Protein AF-A0A6P6CH25-F1 (afdb_monomer)

Sequence (247 aa):
MVETVNNLLQPQALNAWRDLTTSDQLRAATMLLDTVEESAFVLADNLLKTDIVRENTDNIQLEVARLSTEGNLEDLKFPETMGHGSTIQLSANTLKQNGRNGEIRVAFVLYNNLGPYLSTENASMKLGTEAMSTNHSVIVNSPVITAAINKEFSNKVYLADPVVFTVKHIKQSEENFNPNCSFWSYSKRTMTGYWSTQGCRLLTTNKTHTTCSCNHLTNFAVLMAHVEVKTWYRYPKERPNASPVTP

Structure (mmCIF, N/CA/C/O backbone):
data_AF-A0A6P6CH25-F1
#
_entry.id   AF-A0A6P6CH25-F1
#
loop_
_atom_site.group_PDB
_atom_site.id
_atom_site.type_symbol
_atom_site.label_atom_id
_atom_site.label_alt_id
_atom_site.label_comp_id
_atom_site.label_asym_id
_atom_site.label_entity_id
_atom_site.label_seq_id
_atom_site.pdbx_PDB_ins_code
_atom_site.Cartn_x
_atom_site.Cartn_y
_atom_site.Cartn_z
_atom_site.occupancy
_atom_site.B_iso_or_equiv
_atom_site.auth_seq_id
_atom_site.auth_comp_id
_atom_site.auth_asym_id
_atom_site.auth_atom_id
_atom_site.pdbx_PDB_model_num
ATOM 1 N N . MET A 1 1 ? -3.811 17.502 -0.695 1.00 90.00 1 MET A N 1
ATOM 2 C CA . MET A 1 1 ? -2.830 16.395 -0.705 1.00 90.00 1 MET A CA 1
ATOM 3 C C . MET A 1 1 ? -3.199 15.318 -1.715 1.00 90.00 1 MET A C 1
ATOM 5 O O . MET A 1 1 ? -2.401 15.107 -2.613 1.00 90.00 1 MET A O 1
ATOM 9 N N . VAL A 1 2 ? -4.369 14.670 -1.608 1.00 93.38 2 VAL A N 1
ATOM 10 C CA . VAL A 1 2 ? -4.802 13.617 -2.556 1.00 93.38 2 VAL A CA 1
ATOM 11 C C . VAL A 1 2 ? -4.697 14.091 -4.006 1.00 93.38 2 VAL A C 1
ATOM 13 O O . VAL A 1 2 ? -4.034 13.445 -4.805 1.00 93.38 2 VAL A O 1
ATOM 16 N N . GLU A 1 3 ? -5.212 15.284 -4.308 1.00 95.19 3 GLU A N 1
ATOM 17 C CA . GLU A 1 3 ? -5.118 15.877 -5.649 1.00 95.19 3 GLU A CA 1
ATOM 18 C C . GLU A 1 3 ? -3.670 16.105 -6.120 1.00 95.19 3 GLU A C 1
ATOM 20 O O . GLU A 1 3 ? -3.329 15.885 -7.278 1.00 95.19 3 GLU A O 1
ATOM 25 N N . THR A 1 4 ? -2.767 16.491 -5.218 1.00 94.81 4 THR A N 1
ATOM 26 C CA . THR A 1 4 ? -1.339 16.633 -5.538 1.00 94.81 4 THR A CA 1
ATOM 27 C C . THR A 1 4 ? -0.730 15.287 -5.921 1.00 94.81 4 THR A C 1
ATOM 29 O O . THR A 1 4 ? -0.041 15.194 -6.932 1.00 94.81 4 THR A O 1
ATOM 32 N N . VAL A 1 5 ? -1.011 14.233 -5.148 1.00 96.56 5 VAL A N 1
ATOM 33 C CA . VAL A 1 5 ? -0.517 12.880 -5.437 1.00 96.56 5 VAL A CA 1
ATOM 34 C C . VAL A 1 5 ? -1.130 12.342 -6.728 1.00 96.56 5 VAL A C 1
ATOM 36 O O . VAL A 1 5 ? -0.407 11.781 -7.546 1.00 96.56 5 VAL A O 1
ATOM 39 N N . ASN A 1 6 ? -2.426 12.577 -6.954 1.00 96.81 6 ASN A N 1
ATOM 40 C CA . ASN A 1 6 ? -3.106 12.221 -8.195 1.00 96.81 6 ASN A CA 1
ATOM 41 C C . ASN A 1 6 ? -2.372 12.806 -9.409 1.00 96.81 6 ASN A C 1
ATOM 43 O O . ASN A 1 6 ? -2.006 12.064 -10.315 1.00 96.81 6 ASN A O 1
ATOM 47 N N . ASN A 1 7 ? -2.084 14.110 -9.384 1.00 96.31 7 ASN A N 1
ATOM 48 C CA . ASN A 1 7 ? -1.374 14.798 -10.463 1.00 96.31 7 ASN A CA 1
ATOM 49 C C . ASN A 1 7 ? 0.071 14.303 -10.644 1.00 96.31 7 ASN A C 1
ATOM 51 O O . ASN A 1 7 ? 0.531 14.157 -11.774 1.00 96.31 7 ASN A O 1
ATOM 55 N N . LEU A 1 8 ? 0.783 13.983 -9.558 1.00 96.56 8 LEU A N 1
ATOM 56 C CA . LEU A 1 8 ? 2.143 13.431 -9.635 1.00 96.56 8 LEU A CA 1
ATOM 57 C C . LEU A 1 8 ? 2.190 12.006 -10.205 1.00 96.56 8 LEU A C 1
ATOM 59 O O . LEU A 1 8 ? 3.221 11.607 -10.742 1.00 96.56 8 LEU A O 1
ATOM 63 N N . LEU A 1 9 ? 1.107 11.236 -10.087 1.00 96.12 9 LEU A N 1
ATOM 64 C CA . LEU A 1 9 ? 1.026 9.846 -10.552 1.00 96.12 9 LEU A CA 1
ATOM 65 C C . LEU A 1 9 ? 0.309 9.691 -11.902 1.00 96.12 9 LEU A C 1
ATOM 67 O O . LEU A 1 9 ? 0.117 8.570 -12.383 1.00 96.12 9 LEU A O 1
ATOM 71 N N . GLN A 1 10 ? -0.051 10.806 -12.539 1.00 95.12 10 GLN A N 1
ATOM 72 C CA . GLN A 1 10 ? -0.589 10.823 -13.892 1.00 95.12 10 GLN A CA 1
ATOM 73 C C . GLN A 1 10 ? 0.472 10.424 -14.936 1.00 95.12 10 GLN A C 1
ATOM 75 O O . GLN A 1 10 ? 1.648 10.772 -14.793 1.00 95.12 10 GLN A O 1
ATOM 80 N N . PRO A 1 11 ? 0.076 9.781 -16.052 1.00 91.00 11 PRO A N 1
ATOM 81 C CA . PRO A 1 11 ? 0.986 9.468 -17.158 1.00 91.00 11 PRO A CA 1
ATOM 82 C C . PRO A 1 11 ? 1.756 10.683 -17.701 1.00 91.00 11 PRO A C 1
ATOM 84 O O . PRO A 1 11 ? 2.901 10.553 -18.127 1.00 91.00 11 PRO A O 1
ATOM 87 N N . GLN A 1 12 ? 1.151 11.872 -17.661 1.00 92.25 12 GLN A N 1
ATOM 88 C CA . GLN A 1 12 ? 1.744 13.133 -18.108 1.00 92.25 12 GLN A CA 1
ATOM 89 C C . GLN A 1 12 ? 2.943 13.556 -17.242 1.00 92.25 12 GLN A C 1
ATOM 91 O O . GLN A 1 12 ? 3.872 14.181 -17.751 1.00 92.25 12 GLN A O 1
ATOM 96 N N . ALA A 1 13 ? 2.961 13.177 -15.960 1.00 93.19 13 ALA A N 1
ATOM 97 C CA . ALA A 1 13 ? 4.061 13.469 -15.042 1.00 93.19 13 ALA A CA 1
ATOM 98 C C . ALA A 1 13 ? 5.272 12.533 -15.236 1.00 93.19 13 ALA A C 1
ATOM 100 O O . ALA A 1 13 ? 6.337 12.786 -14.675 1.00 93.19 13 ALA A O 1
ATOM 101 N N . LEU A 1 14 ? 5.152 11.474 -16.051 1.00 91.12 14 LEU A N 1
ATOM 102 C CA . LEU A 1 14 ? 6.194 10.456 -16.240 1.00 91.12 14 LEU A CA 1
ATOM 103 C C . LEU A 1 14 ? 7.542 11.040 -16.682 1.00 91.12 14 LEU A C 1
ATOM 105 O O . LEU A 1 14 ? 8.587 10.552 -16.257 1.00 91.12 14 LEU A O 1
ATOM 109 N N . ASN A 1 15 ? 7.537 12.074 -17.525 1.00 93.25 15 ASN A N 1
ATOM 110 C CA . ASN A 1 15 ? 8.779 12.706 -17.975 1.00 93.25 15 ASN A CA 1
ATOM 111 C C . ASN A 1 15 ? 9.496 13.416 -16.820 1.00 93.25 15 ASN A C 1
ATOM 113 O O . ASN A 1 15 ? 10.694 13.224 -16.658 1.00 93.25 15 ASN A O 1
ATOM 117 N N . ALA A 1 16 ? 8.757 14.115 -15.954 1.00 95.00 16 ALA A N 1
ATOM 118 C CA . ALA A 1 16 ? 9.335 14.759 -14.775 1.00 95.00 16 ALA A CA 1
ATOM 119 C C . ALA A 1 16 ? 9.949 13.735 -13.805 1.00 95.00 16 ALA A C 1
ATOM 121 O O . ALA A 1 16 ? 11.006 13.977 -13.232 1.00 95.00 16 ALA A O 1
ATOM 122 N N . TRP A 1 17 ? 9.330 12.559 -13.657 1.00 96.50 17 TRP A N 1
ATOM 123 C CA . TRP A 1 17 ? 9.935 11.462 -12.899 1.00 96.50 17 TRP A CA 1
ATOM 124 C C . TRP A 1 17 ? 11.205 10.924 -13.561 1.00 96.50 17 TRP A C 1
ATOM 126 O O . TRP A 1 17 ? 12.170 10.621 -12.866 1.00 96.50 17 TRP A O 1
ATOM 136 N N . ARG A 1 18 ? 11.231 10.809 -14.893 1.00 94.31 18 ARG A N 1
ATOM 137 C CA . ARG A 1 18 ? 12.397 10.321 -15.651 1.00 94.31 18 ARG A CA 1
ATOM 138 C C . ARG A 1 18 ? 13.595 11.266 -15.616 1.00 94.31 18 ARG A C 1
ATOM 140 O O . ARG A 1 18 ? 14.712 10.784 -15.775 1.00 94.31 18 ARG A O 1
ATOM 147 N N . ASP A 1 19 ? 13.373 12.553 -15.372 1.00 96.56 19 ASP A N 1
ATOM 148 C CA . ASP A 1 19 ? 14.449 13.530 -15.177 1.00 96.56 19 ASP A CA 1
ATOM 149 C C . ASP A 1 19 ? 15.196 13.321 -13.842 1.00 96.56 19 ASP A C 1
ATOM 151 O O . ASP A 1 19 ? 16.329 13.774 -13.680 1.00 96.56 19 ASP A O 1
ATOM 155 N N . LEU A 1 20 ? 14.587 12.609 -12.885 1.00 96.56 20 LEU A N 1
ATOM 156 C CA . LEU A 1 20 ? 15.216 12.230 -11.621 1.00 96.56 20 LEU A CA 1
ATO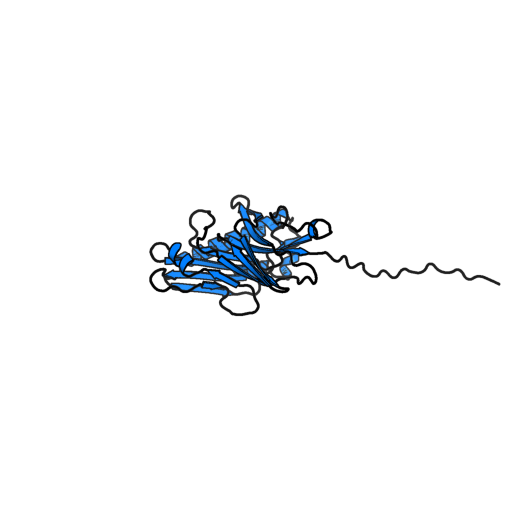M 157 C C . LEU A 1 20 ? 16.091 10.980 -11.778 1.00 96.56 20 LEU A C 1
ATOM 159 O O . LEU A 1 20 ? 15.749 10.041 -12.501 1.00 96.56 20 LEU A O 1
ATOM 163 N N . THR A 1 21 ? 17.182 10.912 -11.009 1.00 97.00 21 THR A N 1
ATOM 164 C CA . THR A 1 21 ? 17.960 9.670 -10.876 1.00 97.00 21 THR A CA 1
ATOM 165 C C . THR A 1 21 ? 17.113 8.570 -10.227 1.00 97.00 21 THR A C 1
ATOM 167 O O . THR A 1 21 ? 16.191 8.857 -9.465 1.00 97.00 21 THR A O 1
ATOM 170 N N . THR A 1 22 ? 17.444 7.294 -10.441 1.00 93.75 22 THR A N 1
ATOM 171 C CA . THR A 1 22 ? 16.718 6.168 -9.816 1.00 93.75 22 THR A CA 1
ATOM 172 C C . THR A 1 22 ? 16.667 6.271 -8.285 1.00 93.75 22 THR A C 1
ATOM 174 O O . THR A 1 22 ? 15.651 5.945 -7.674 1.00 93.75 22 THR A O 1
ATOM 177 N N . SER A 1 23 ? 17.734 6.779 -7.658 1.00 95.56 23 SER A N 1
ATOM 178 C CA . SER A 1 23 ? 17.781 7.029 -6.209 1.00 95.56 23 SER A CA 1
ATOM 179 C C . SER A 1 23 ? 16.812 8.138 -5.784 1.00 95.56 23 SER A C 1
ATOM 181 O O . SER A 1 23 ? 16.121 8.014 -4.772 1.00 95.56 23 SER A O 1
ATOM 183 N N . ASP A 1 24 ? 16.715 9.210 -6.574 1.00 97.38 24 ASP A N 1
ATOM 184 C CA . ASP A 1 24 ? 15.801 10.321 -6.303 1.00 97.38 24 ASP A CA 1
ATOM 185 C C . ASP A 1 24 ? 14.338 9.939 -6.548 1.00 97.38 24 ASP A C 1
ATOM 187 O O . ASP A 1 24 ? 13.485 10.318 -5.748 1.00 97.38 24 ASP A O 1
ATOM 191 N N . GLN A 1 25 ? 14.049 9.135 -7.579 1.00 97.38 25 GLN A N 1
ATOM 192 C CA . GLN A 1 25 ? 12.717 8.556 -7.804 1.00 97.38 25 GLN A CA 1
ATOM 193 C C . GLN A 1 25 ? 12.282 7.715 -6.599 1.00 97.38 25 GLN A C 1
ATOM 195 O O . GLN A 1 25 ? 11.209 7.939 -6.042 1.00 97.38 25 GLN A O 1
ATOM 200 N N . LEU A 1 26 ? 13.147 6.801 -6.149 1.00 97.12 26 LEU A N 1
ATOM 201 C CA . LEU A 1 26 ? 12.890 5.942 -4.993 1.00 97.12 26 LEU A CA 1
ATOM 202 C C . LEU A 1 26 ? 12.663 6.748 -3.714 1.00 97.12 26 LEU A C 1
ATOM 204 O O . LEU A 1 26 ? 11.739 6.451 -2.949 1.00 97.12 26 LEU A O 1
ATOM 208 N N . ARG A 1 27 ? 13.473 7.790 -3.498 1.00 97.88 27 ARG A N 1
ATOM 209 C CA . ARG A 1 27 ? 13.329 8.675 -2.342 1.00 97.88 27 ARG A CA 1
ATOM 210 C C . ARG A 1 27 ? 12.021 9.459 -2.389 1.00 97.88 27 ARG A C 1
ATOM 212 O O . ARG A 1 27 ? 11.287 9.462 -1.405 1.00 97.88 27 ARG A O 1
ATOM 219 N N . ALA A 1 28 ? 11.696 10.068 -3.528 1.00 97.88 28 ALA A N 1
ATOM 220 C CA . ALA A 1 28 ? 10.465 10.834 -3.708 1.00 97.88 28 ALA A CA 1
ATOM 221 C C . ALA A 1 28 ? 9.210 9.953 -3.576 1.00 97.88 28 ALA A C 1
ATOM 223 O O . ALA A 1 28 ? 8.267 10.328 -2.882 1.00 97.88 28 ALA A O 1
ATOM 224 N N . ALA A 1 29 ? 9.214 8.752 -4.160 1.00 98.00 29 ALA A N 1
ATOM 225 C CA . ALA A 1 29 ? 8.117 7.794 -4.031 1.00 98.00 29 ALA A CA 1
ATOM 226 C C . ALA A 1 29 ? 7.923 7.323 -2.580 1.00 98.00 29 ALA A C 1
ATOM 228 O O . ALA A 1 29 ? 6.795 7.256 -2.094 1.00 98.00 29 ALA A O 1
ATOM 229 N N . THR A 1 30 ? 9.016 7.058 -1.858 1.00 97.81 30 THR A N 1
ATOM 230 C CA . THR A 1 30 ? 8.957 6.693 -0.433 1.00 97.81 30 THR A CA 1
ATOM 231 C C . THR A 1 30 ? 8.449 7.853 0.427 1.00 97.81 30 THR A C 1
ATOM 233 O O . THR A 1 30 ? 7.629 7.641 1.316 1.00 97.81 30 THR A O 1
ATOM 236 N N . MET A 1 31 ? 8.878 9.086 0.136 1.00 97.19 31 MET A N 1
ATOM 237 C CA . MET A 1 31 ? 8.367 10.287 0.806 1.00 97.19 31 MET A CA 1
ATOM 238 C C . MET A 1 31 ? 6.871 10.491 0.565 1.00 97.19 31 MET A C 1
ATOM 240 O O . MET A 1 31 ? 6.164 10.875 1.494 1.00 97.19 31 MET A O 1
ATOM 244 N N . LEU A 1 32 ? 6.375 10.219 -0.648 1.00 97.56 32 LEU A N 1
ATOM 245 C CA . LEU A 1 32 ? 4.942 10.282 -0.947 1.00 97.56 32 LEU A CA 1
ATOM 246 C C . LEU A 1 32 ? 4.146 9.302 -0.078 1.00 97.56 32 LEU A C 1
ATOM 248 O O . LEU A 1 32 ? 3.164 9.718 0.532 1.00 97.56 32 LEU A O 1
ATOM 252 N N . LEU A 1 33 ? 4.592 8.042 0.031 1.00 97.25 33 LEU A N 1
ATOM 253 C CA . LEU A 1 33 ? 3.951 7.041 0.898 1.00 97.25 33 LEU A CA 1
ATOM 254 C C . LEU A 1 33 ? 3.871 7.522 2.353 1.00 97.25 33 LEU A C 1
ATOM 256 O O . LEU A 1 33 ? 2.801 7.495 2.961 1.00 97.25 33 LEU A O 1
ATOM 260 N N . ASP A 1 34 ? 4.999 7.984 2.896 1.00 95.31 34 ASP A N 1
ATOM 261 C CA . ASP A 1 34 ? 5.105 8.402 4.295 1.00 95.31 34 ASP A CA 1
ATOM 262 C C . ASP A 1 34 ? 4.262 9.655 4.588 1.00 95.31 34 ASP A C 1
ATOM 264 O O . ASP A 1 34 ? 3.497 9.671 5.553 1.00 95.31 34 ASP A O 1
ATOM 268 N N . THR A 1 35 ? 4.321 10.662 3.709 1.00 95.88 35 THR A N 1
ATOM 269 C CA . THR A 1 35 ? 3.588 11.934 3.860 1.00 95.88 35 THR A CA 1
ATOM 270 C C . THR A 1 35 ? 2.076 11.729 3.801 1.00 95.88 35 THR A C 1
ATOM 272 O O . THR A 1 35 ? 1.334 12.343 4.575 1.00 95.88 35 THR A O 1
ATOM 275 N N . VAL A 1 36 ? 1.601 10.871 2.890 1.00 97.00 36 VAL A N 1
ATOM 276 C CA . VAL A 1 36 ? 0.170 10.559 2.782 1.00 97.00 36 VAL A CA 1
ATOM 277 C C . VAL A 1 36 ? -0.313 9.826 4.023 1.00 97.00 36 VAL A C 1
ATOM 279 O O . VAL A 1 36 ? -1.357 10.187 4.561 1.00 97.00 36 VAL A O 1
ATOM 282 N N . GLU A 1 37 ? 0.458 8.857 4.520 1.00 94.25 37 GLU A N 1
ATOM 283 C CA . GLU A 1 37 ? 0.129 8.161 5.763 1.00 94.25 37 GLU A CA 1
ATOM 284 C C . GLU A 1 37 ? 0.098 9.126 6.963 1.00 94.25 37 GLU A C 1
ATOM 286 O O . GLU A 1 37 ? -0.850 9.104 7.741 1.00 94.25 37 GLU A O 1
ATOM 291 N N . GLU A 1 38 ? 1.103 9.997 7.130 1.00 93.94 38 GLU A N 1
ATOM 292 C CA . GLU A 1 38 ? 1.120 11.008 8.204 1.00 93.94 38 GLU A CA 1
ATOM 293 C C . GLU A 1 38 ? -0.092 11.932 8.151 1.00 93.94 38 GLU A C 1
ATOM 295 O O . GLU A 1 38 ? -0.790 12.104 9.149 1.00 93.94 38 GLU A O 1
ATOM 300 N N . SER A 1 39 ? -0.391 12.465 6.973 1.00 94.94 39 SER A N 1
ATOM 301 C CA . SER A 1 39 ? -1.515 13.380 6.794 1.00 94.94 39 SER A CA 1
ATOM 302 C C . SER A 1 39 ? -2.867 12.689 6.990 1.00 94.94 39 SER A C 1
ATOM 304 O O . SER A 1 39 ? -3.794 13.305 7.512 1.00 94.94 39 SER A O 1
ATOM 306 N N . ALA A 1 40 ? -2.985 11.411 6.614 1.00 95.94 40 ALA A N 1
ATOM 307 C CA . ALA A 1 40 ? -4.182 10.613 6.863 1.00 95.94 40 ALA A CA 1
ATOM 308 C C . ALA A 1 40 ? -4.453 10.450 8.366 1.00 95.94 40 ALA A C 1
ATOM 310 O O . ALA A 1 40 ? -5.596 10.576 8.793 1.00 95.94 40 ALA A O 1
ATOM 311 N N . PHE A 1 41 ? -3.418 10.242 9.186 1.00 94.81 41 PHE A N 1
ATOM 312 C CA . PHE A 1 41 ? -3.601 10.162 10.639 1.00 94.81 41 PHE A CA 1
ATOM 313 C C . PHE A 1 41 ? -3.863 11.522 11.289 1.00 94.81 41 PHE A C 1
ATOM 315 O O . PHE A 1 41 ? -4.704 11.596 12.180 1.00 94.81 41 PHE A O 1
ATOM 322 N N . VAL A 1 42 ? -3.258 12.607 10.792 1.00 94.88 42 VAL A N 1
ATOM 323 C CA . VAL A 1 42 ? -3.639 13.969 11.214 1.00 94.88 42 VAL A CA 1
ATOM 324 C C . VAL A 1 42 ? -5.120 14.237 10.918 1.00 94.88 42 VAL A C 1
ATOM 326 O O . VAL A 1 42 ? -5.817 14.818 11.748 1.00 94.88 42 VAL A O 1
ATOM 329 N N . LEU A 1 43 ? -5.631 13.783 9.768 1.00 95.44 43 LEU A N 1
ATOM 330 C CA . LEU A 1 43 ? -7.061 13.848 9.462 1.00 95.44 43 LEU A CA 1
ATOM 331 C C . LEU A 1 43 ? -7.877 12.985 10.436 1.00 95.44 43 LEU A C 1
ATOM 333 O O . LEU A 1 43 ? -8.829 13.492 11.021 1.00 95.44 43 LEU A O 1
ATOM 337 N N . ALA A 1 44 ? -7.483 11.725 10.657 1.00 95.25 44 ALA A N 1
ATOM 338 C CA . ALA A 1 44 ? -8.180 10.792 11.548 1.00 95.25 44 ALA A CA 1
ATOM 339 C C . ALA A 1 44 ? -8.340 11.326 12.982 1.00 95.25 44 ALA A C 1
ATOM 341 O O . ALA A 1 44 ? -9.361 11.078 13.626 1.00 95.25 44 ALA A O 1
ATOM 342 N N . ASP A 1 45 ? -7.353 12.078 13.475 1.00 93.00 45 ASP A N 1
ATOM 343 C CA . ASP A 1 45 ? -7.371 12.693 14.806 1.00 93.00 45 ASP A CA 1
ATOM 344 C C . ASP A 1 45 ? -8.443 13.786 14.949 1.00 93.00 45 ASP A C 1
ATOM 346 O O . ASP A 1 45 ? -8.911 14.051 16.058 1.00 93.00 45 ASP A O 1
ATOM 350 N N . ASN A 1 46 ? -8.859 14.388 13.831 1.00 94.00 46 ASN A N 1
ATOM 351 C CA . ASN A 1 46 ? -9.860 15.453 13.774 1.00 94.00 46 ASN A CA 1
ATOM 352 C C . ASN A 1 46 ? -11.264 14.954 13.387 1.00 94.00 46 ASN A C 1
ATOM 354 O O . ASN A 1 46 ? -12.201 15.749 13.350 1.00 94.00 46 ASN A O 1
ATOM 358 N N . LEU A 1 47 ? -11.427 13.657 13.109 1.00 95.19 47 LEU A N 1
ATOM 359 C CA . LEU A 1 47 ? -12.726 13.053 12.810 1.00 95.19 47 LEU A CA 1
ATOM 360 C C . LEU A 1 47 ? -13.547 12.823 14.084 1.00 95.19 47 LEU A C 1
ATOM 362 O O . LEU A 1 47 ? -12.983 12.557 15.154 1.00 95.19 47 LEU A O 1
ATOM 366 N N . LEU A 1 48 ? -14.880 12.860 13.974 1.00 93.06 48 LEU A N 1
ATOM 367 C CA . LEU A 1 48 ? -15.752 12.426 15.067 1.00 93.06 48 LEU A CA 1
ATOM 368 C C . LEU A 1 48 ? -15.684 10.897 15.221 1.00 93.06 48 LEU A C 1
ATOM 370 O O . LEU A 1 48 ? -15.277 10.167 14.313 1.00 93.06 48 LEU A O 1
ATOM 374 N N . LYS A 1 49 ? -16.064 10.388 16.400 1.00 86.44 49 LYS A N 1
ATOM 375 C CA . LYS A 1 49 ? -16.174 8.937 16.622 1.00 86.44 49 LYS A CA 1
ATOM 376 C C . LYS A 1 49 ? -17.193 8.389 15.617 1.00 86.44 49 LYS A C 1
ATOM 378 O O . LYS A 1 49 ? -18.316 8.876 15.582 1.00 86.44 49 LYS A O 1
ATOM 383 N N . THR A 1 50 ? -16.812 7.354 14.870 1.00 87.44 50 THR A N 1
ATOM 384 C CA . THR A 1 50 ? -17.566 6.678 13.788 1.00 87.44 50 THR A CA 1
ATOM 385 C C . THR A 1 50 ? -17.585 7.348 12.408 1.00 87.44 50 THR A C 1
ATOM 387 O O . THR A 1 50 ? -18.229 6.819 11.506 1.00 87.44 50 THR A O 1
ATOM 390 N N . ASP A 1 51 ? -16.829 8.427 12.194 1.00 94.44 51 ASP A N 1
ATOM 391 C CA . ASP A 1 51 ? -16.719 9.057 10.872 1.00 94.44 51 ASP A CA 1
ATOM 392 C C . ASP A 1 51 ? -15.766 8.307 9.929 1.00 94.44 51 ASP A C 1
ATOM 394 O O . ASP A 1 51 ? -14.727 7.770 10.334 1.00 94.44 51 ASP A O 1
ATOM 398 N N . ILE A 1 52 ? -16.097 8.349 8.635 1.00 95.38 52 ILE A N 1
ATOM 399 C CA . ILE A 1 52 ? -15.271 7.845 7.534 1.00 95.38 52 ILE A CA 1
ATOM 400 C C . ILE A 1 52 ? -15.195 8.917 6.445 1.00 95.38 52 ILE A C 1
ATOM 402 O O . ILE A 1 52 ? -16.219 9.388 5.952 1.00 95.38 52 ILE A O 1
ATOM 406 N N . VAL A 1 53 ? -13.979 9.270 6.038 1.00 96.44 53 VAL A N 1
ATOM 407 C CA . VAL A 1 53 ? -13.693 10.170 4.917 1.00 96.44 53 VAL A CA 1
ATOM 408 C C . VAL A 1 53 ? -13.106 9.365 3.769 1.00 96.44 53 VAL A C 1
ATOM 410 O O . VAL A 1 53 ? -12.200 8.555 3.968 1.00 96.44 53 VAL A O 1
ATOM 413 N N . ARG A 1 54 ? -13.612 9.604 2.558 1.00 95.62 54 ARG A N 1
ATOM 414 C CA . ARG A 1 54 ? -13.173 8.936 1.330 1.00 95.62 54 ARG A CA 1
ATOM 415 C C . ARG A 1 54 ? -12.851 9.962 0.263 1.00 95.62 54 ARG A C 1
ATOM 417 O O . ARG A 1 54 ? -13.683 10.804 -0.051 1.00 95.62 54 ARG A O 1
ATOM 424 N N . GLU A 1 55 ? -11.670 9.834 -0.319 1.00 94.06 55 GLU A N 1
ATOM 425 C CA . GLU A 1 55 ? -11.173 10.685 -1.394 1.00 94.06 55 GLU A CA 1
ATOM 426 C C . GLU A 1 55 ? -10.686 9.784 -2.528 1.00 94.06 55 GLU A C 1
ATOM 428 O O . GLU A 1 55 ? -9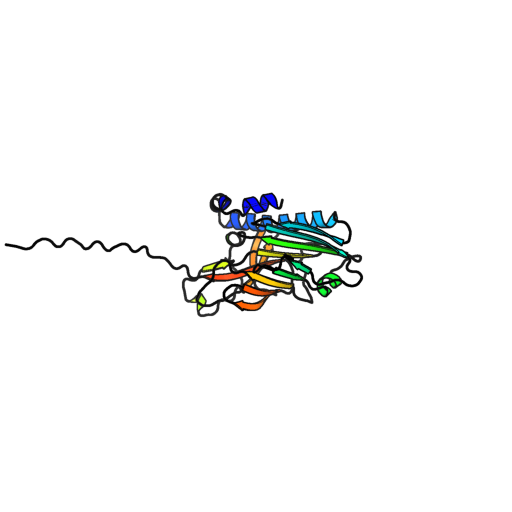.661 9.109 -2.411 1.00 94.06 55 GLU A O 1
ATOM 433 N N . ASN A 1 56 ? -11.439 9.746 -3.626 1.00 91.81 56 ASN A N 1
ATOM 434 C CA . ASN A 1 56 ? -11.192 8.836 -4.738 1.00 91.81 56 ASN A CA 1
ATOM 435 C C . ASN A 1 56 ? -10.862 9.621 -6.005 1.00 91.81 56 ASN A C 1
ATOM 437 O O . ASN A 1 56 ? -11.671 10.410 -6.487 1.00 91.81 56 ASN A O 1
ATOM 441 N N . THR A 1 57 ? -9.684 9.357 -6.561 1.00 93.75 57 THR A N 1
ATOM 442 C CA . THR A 1 57 ? -9.222 9.884 -7.851 1.00 93.75 57 THR A CA 1
ATOM 443 C C . THR A 1 57 ? -8.719 8.736 -8.726 1.00 93.75 57 THR A C 1
ATOM 445 O O . THR A 1 57 ? -8.626 7.590 -8.276 1.00 93.75 57 THR A O 1
ATOM 448 N N . ASP A 1 58 ? -8.344 9.034 -9.969 1.00 91.62 58 ASP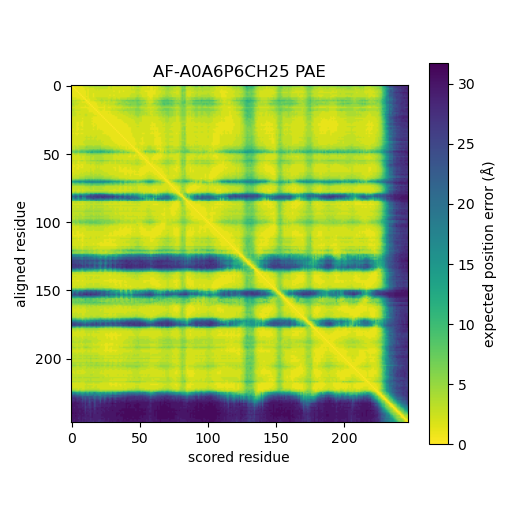 A N 1
ATOM 449 C CA . ASP A 1 58 ? -7.866 8.020 -10.912 1.00 91.62 58 ASP A CA 1
ATOM 450 C C . ASP A 1 58 ? -6.558 7.355 -10.467 1.00 91.62 58 ASP A C 1
ATOM 452 O O . ASP A 1 58 ? -6.372 6.154 -10.683 1.00 91.62 58 ASP A O 1
ATOM 456 N N . ASN A 1 59 ? -5.641 8.106 -9.840 1.00 94.62 59 ASN A N 1
ATOM 457 C CA . ASN A 1 59 ? -4.310 7.594 -9.497 1.00 94.62 59 ASN A CA 1
ATOM 458 C C . ASN A 1 59 ? -4.089 7.344 -8.000 1.00 94.62 59 ASN A C 1
ATOM 460 O O . ASN A 1 59 ? -3.115 6.687 -7.628 1.00 94.62 59 ASN A O 1
ATOM 464 N N . ILE A 1 60 ? -4.992 7.827 -7.148 1.00 96.06 60 ILE A N 1
ATOM 465 C CA . ILE A 1 60 ? -4.976 7.573 -5.708 1.00 96.06 60 ILE A CA 1
ATOM 466 C C . ILE A 1 60 ? -6.402 7.467 -5.157 1.00 96.06 60 ILE A C 1
ATOM 468 O O . ILE A 1 60 ? -7.247 8.319 -5.426 1.00 96.06 60 ILE A O 1
ATOM 472 N N . GLN A 1 61 ? -6.653 6.437 -4.353 1.00 96.25 61 GLN A N 1
ATOM 473 C CA . GLN A 1 61 ? -7.846 6.327 -3.510 1.00 96.25 61 GLN A CA 1
ATOM 474 C C . GLN A 1 61 ? -7.401 6.318 -2.052 1.00 96.25 61 GLN A C 1
ATOM 476 O O . GLN A 1 61 ? -6.444 5.621 -1.716 1.00 96.25 61 GLN A O 1
ATOM 481 N N . LEU A 1 62 ? -8.070 7.092 -1.206 1.00 97.00 62 LEU A N 1
ATOM 482 C CA . LEU A 1 62 ? -7.777 7.244 0.215 1.00 97.00 62 LEU A CA 1
ATOM 483 C C . LEU A 1 62 ? -9.070 7.059 1.008 1.00 97.00 62 LEU A C 1
ATOM 485 O O . LEU A 1 62 ? -10.073 7.711 0.727 1.00 97.00 62 LEU A O 1
ATOM 489 N N . GLU A 1 63 ? -9.020 6.219 2.035 1.00 97.25 63 GLU A N 1
ATOM 490 C CA . GLU A 1 63 ? -10.071 6.106 3.042 1.00 97.25 63 GLU A CA 1
ATOM 491 C C . GLU A 1 63 ? -9.457 6.268 4.430 1.00 97.25 63 GLU A C 1
ATOM 493 O O . GLU A 1 63 ? -8.491 5.588 4.778 1.00 97.25 63 GLU A O 1
ATOM 498 N N . VAL A 1 64 ? -10.012 7.185 5.217 1.00 97.50 64 VAL A N 1
ATOM 499 C CA . VAL A 1 64 ? -9.602 7.449 6.596 1.00 97.50 64 VAL A CA 1
ATOM 500 C C . VAL A 1 64 ? -10.820 7.304 7.485 1.00 97.50 64 VAL A C 1
ATOM 502 O O . VAL A 1 64 ? -11.833 7.959 7.259 1.00 97.50 64 VAL A O 1
ATOM 505 N N . ALA A 1 65 ? -10.721 6.464 8.505 1.00 96.19 65 ALA A N 1
ATOM 506 C CA . ALA A 1 65 ? -11.828 6.165 9.398 1.00 96.19 65 ALA A CA 1
ATOM 507 C C . ALA A 1 65 ? -11.408 6.312 10.859 1.00 96.19 65 ALA A C 1
ATOM 509 O O . ALA A 1 65 ? -10.320 5.880 11.251 1.00 96.19 65 ALA A O 1
ATOM 510 N N . ARG A 1 66 ? -12.304 6.860 11.681 1.00 95.94 66 ARG A N 1
ATOM 511 C CA . ARG A 1 66 ? -12.237 6.776 13.141 1.00 95.94 66 ARG A CA 1
ATOM 512 C C . ARG A 1 66 ? -13.460 6.011 13.613 1.00 95.94 66 ARG A C 1
ATOM 514 O O . ARG A 1 66 ? -14.570 6.509 13.525 1.00 95.94 66 ARG A O 1
ATOM 521 N N . LEU A 1 67 ? -13.274 4.805 14.130 1.00 95.44 67 LEU A N 1
ATOM 522 C CA . LEU A 1 67 ? -14.369 3.884 14.436 1.00 95.44 67 LEU A CA 1
ATOM 523 C C . LEU A 1 67 ? -14.446 3.580 15.927 1.00 95.44 67 LEU A C 1
ATOM 525 O O . LEU A 1 67 ? -13.436 3.602 16.626 1.00 95.44 67 LEU A O 1
ATOM 529 N N . SER A 1 68 ? -15.646 3.247 16.399 1.00 94.81 68 SER A N 1
ATOM 530 C CA . SER A 1 68 ? -15.833 2.638 17.717 1.00 94.81 68 SER A CA 1
ATOM 531 C C . SER A 1 68 ? -15.364 1.185 17.682 1.00 94.81 68 SER A C 1
ATOM 533 O O . SER A 1 68 ? -15.728 0.448 16.769 1.00 94.81 68 SER A O 1
ATOM 535 N N . THR A 1 69 ? -14.603 0.748 18.683 1.00 94.06 69 THR A N 1
ATOM 536 C CA . THR A 1 69 ? -14.258 -0.676 18.861 1.00 94.06 69 THR A CA 1
ATOM 537 C C . THR A 1 69 ? -15.167 -1.380 19.866 1.00 94.06 69 THR A C 1
ATOM 539 O O . THR A 1 69 ? -15.002 -2.570 20.131 1.00 94.06 69 THR A O 1
ATOM 542 N N . GLU A 1 70 ? -16.127 -0.654 20.437 1.00 90.69 70 GLU A N 1
ATOM 543 C CA . GLU A 1 70 ? -17.136 -1.180 21.354 1.00 90.69 70 GLU A CA 1
ATOM 544 C C . GLU A 1 70 ? -18.311 -1.783 20.572 1.00 90.69 70 GLU A C 1
ATOM 546 O O . GLU A 1 70 ? -18.795 -1.195 19.606 1.00 90.69 70 GLU A O 1
ATOM 551 N N . GLY A 1 71 ? -18.799 -2.944 21.015 1.00 86.69 71 GLY A N 1
ATOM 552 C CA . GLY A 1 71 ? -19.959 -3.613 20.421 1.00 86.69 71 GLY A CA 1
ATOM 553 C C . GLY A 1 71 ? -19.634 -4.505 19.217 1.00 86.69 71 GLY A C 1
ATOM 554 O O . GLY A 1 71 ? -18.592 -5.172 19.159 1.00 86.69 71 GLY A O 1
ATOM 555 N N . ASN A 1 72 ? -20.574 -4.577 18.273 1.00 86.38 72 ASN A N 1
ATOM 556 C CA . ASN A 1 72 ? -20.423 -5.355 17.046 1.00 86.38 72 ASN A CA 1
ATOM 557 C C . ASN A 1 72 ? -19.743 -4.494 15.985 1.00 86.38 72 ASN A C 1
ATOM 559 O O . ASN A 1 72 ? -20.314 -3.520 15.511 1.00 86.38 72 ASN A O 1
ATOM 563 N N . LEU A 1 73 ? -18.513 -4.871 15.647 1.00 91.94 73 LEU A N 1
ATOM 564 C CA . LEU A 1 73 ? -17.731 -4.273 14.576 1.00 91.94 73 LEU A CA 1
ATOM 565 C C . LEU A 1 73 ? -17.694 -5.270 13.422 1.00 91.94 73 LEU A C 1
ATOM 567 O O . LEU A 1 73 ? -17.593 -6.473 13.673 1.00 91.94 73 LEU A O 1
ATOM 571 N N . GLU A 1 74 ? -17.782 -4.773 12.197 1.00 93.12 74 GLU A N 1
ATOM 572 C CA . GLU A 1 74 ? -17.677 -5.579 10.983 1.00 93.12 74 GLU A CA 1
ATOM 573 C C . GLU A 1 74 ? -16.261 -5.515 10.407 1.00 93.12 74 GLU A C 1
ATOM 575 O O . GLU A 1 74 ? -15.433 -4.690 10.806 1.00 93.12 74 GLU A O 1
ATOM 580 N N . ASP A 1 75 ? -15.974 -6.420 9.477 1.00 94.81 75 ASP A N 1
ATOM 581 C CA . ASP A 1 75 ? -14.740 -6.376 8.707 1.00 94.81 75 ASP A CA 1
ATOM 582 C C . ASP A 1 75 ? -14.722 -5.117 7.833 1.00 94.81 75 ASP A C 1
ATOM 584 O O . ASP A 1 75 ? -15.697 -4.801 7.152 1.00 94.81 75 ASP A O 1
ATOM 588 N N . LEU A 1 76 ? -13.589 -4.417 7.807 1.00 94.94 76 LEU A N 1
ATOM 589 C CA . LEU A 1 76 ? -13.401 -3.279 6.912 1.00 94.94 76 LEU A CA 1
ATOM 590 C C . LEU A 1 76 ? -12.764 -3.743 5.617 1.00 94.94 76 LEU A C 1
ATOM 592 O O . LEU A 1 76 ? -11.710 -4.381 5.639 1.00 94.94 76 LEU A O 1
ATOM 596 N N . LYS A 1 77 ? -13.366 -3.359 4.492 1.00 95.19 77 LYS A N 1
ATOM 597 C CA . LYS A 1 77 ? -12.866 -3.641 3.149 1.00 95.19 77 LYS A CA 1
ATOM 598 C C . LYS A 1 77 ? -12.669 -2.342 2.378 1.00 95.19 77 LYS A C 1
ATOM 600 O O . LYS A 1 77 ? -13.567 -1.511 2.324 1.00 95.19 77 LYS A O 1
ATOM 605 N N . PHE A 1 78 ? -11.516 -2.217 1.732 1.00 95.94 78 PHE A N 1
ATOM 606 C CA . PHE A 1 78 ? -11.149 -1.055 0.933 1.00 95.94 78 PHE A CA 1
ATOM 607 C C . PHE A 1 78 ? -10.587 -1.465 -0.437 1.00 95.94 78 PHE A C 1
ATOM 609 O O . PHE A 1 78 ? -9.772 -2.386 -0.495 1.00 95.94 78 PHE A O 1
ATOM 616 N N . PRO A 1 79 ? -10.926 -0.762 -1.529 1.00 93.25 79 PRO A N 1
ATOM 617 C CA . PRO A 1 79 ? -12.062 0.150 -1.644 1.00 93.25 79 PRO A CA 1
ATOM 618 C C . PRO A 1 79 ? -13.398 -0.591 -1.451 1.00 93.25 79 PRO A C 1
ATOM 620 O O . PRO A 1 79 ? -13.494 -1.791 -1.715 1.00 93.25 79 PRO A O 1
ATOM 623 N N . GLU A 1 80 ? -14.427 0.118 -0.984 1.00 79.56 80 GLU A N 1
ATOM 624 C CA . GLU A 1 80 ? -15.760 -0.453 -0.718 1.00 79.56 80 GLU A CA 1
ATOM 625 C C . GLU A 1 80 ? -16.486 -0.880 -2.011 1.00 79.56 80 GLU A C 1
ATOM 627 O O . GLU A 1 80 ? -17.289 -1.816 -2.023 1.00 79.56 80 GLU A O 1
ATOM 632 N N . THR A 1 81 ? -16.167 -0.245 -3.143 1.00 70.62 81 THR A N 1
ATOM 633 C CA . THR A 1 81 ? -16.761 -0.573 -4.440 1.00 70.62 81 THR A CA 1
ATOM 634 C C . THR A 1 81 ? -16.271 -1.927 -4.959 1.00 70.62 81 THR A C 1
ATOM 636 O O . THR A 1 81 ? -15.096 -2.146 -5.255 1.00 70.62 81 THR A O 1
ATOM 639 N N . MET A 1 82 ? -17.219 -2.853 -5.120 1.00 53.94 82 MET A N 1
ATOM 640 C CA . MET A 1 82 ? -17.022 -4.206 -5.652 1.00 53.94 82 MET A CA 1
ATOM 641 C C . MET A 1 82 ? -16.785 -4.182 -7.175 1.00 53.94 82 MET A C 1
ATOM 643 O O . MET A 1 82 ? -17.621 -4.623 -7.958 1.00 53.94 82 MET A O 1
ATOM 647 N N . GLY A 1 83 ? -15.651 -3.630 -7.609 1.00 59.69 83 GLY A N 1
ATOM 648 C CA . GLY A 1 83 ? -15.148 -3.775 -8.977 1.00 59.69 83 GLY A CA 1
ATOM 649 C C . GLY A 1 83 ? -14.188 -4.962 -9.121 1.00 59.69 83 GLY A C 1
ATOM 650 O O . GLY A 1 83 ? -13.713 -5.518 -8.133 1.00 59.69 83 GLY A O 1
ATOM 651 N N . HIS A 1 84 ? -13.811 -5.308 -10.358 1.00 62.03 84 HIS A N 1
ATOM 652 C CA . HIS A 1 84 ? -12.699 -6.230 -10.673 1.00 62.03 84 HIS A CA 1
ATOM 653 C C . HIS A 1 84 ? -11.311 -5.612 -10.372 1.00 62.03 84 HIS A C 1
ATOM 655 O O . HIS A 1 84 ? -10.385 -5.723 -11.178 1.00 62.03 84 HIS A O 1
ATOM 661 N N . GLY A 1 85 ? -11.211 -4.843 -9.287 1.00 85.19 85 GLY A N 1
ATOM 662 C CA . GLY A 1 85 ? -10.043 -4.060 -8.903 1.00 85.19 85 GLY A CA 1
ATOM 663 C C . GLY A 1 85 ? -9.269 -4.677 -7.741 1.00 85.19 85 GLY A C 1
ATOM 664 O O . GLY A 1 85 ? -9.511 -5.806 -7.323 1.00 85.19 85 GLY A O 1
ATOM 665 N N . SER A 1 86 ? -8.318 -3.911 -7.219 1.00 94.19 86 SER A N 1
ATOM 666 C CA . SER A 1 86 ? -7.550 -4.283 -6.032 1.00 94.19 86 SER A CA 1
ATOM 667 C C . SER A 1 86 ? -8.337 -3.989 -4.753 1.00 94.19 86 SER A C 1
ATOM 669 O O . SER A 1 86 ? -8.982 -2.951 -4.673 1.00 94.19 86 SER A O 1
ATOM 671 N N . THR A 1 87 ? -8.247 -4.859 -3.747 1.00 96.50 87 THR A N 1
ATOM 672 C CA . THR A 1 87 ? -8.918 -4.732 -2.446 1.00 96.50 87 THR A CA 1
ATOM 673 C C . THR A 1 87 ? -8.010 -5.167 -1.294 1.00 96.50 87 THR A C 1
ATOM 675 O O . THR A 1 87 ? -7.223 -6.096 -1.459 1.00 96.50 87 THR A O 1
ATOM 678 N N . ILE A 1 88 ? -8.187 -4.602 -0.105 1.00 97.31 88 ILE A N 1
ATOM 679 C CA . ILE A 1 88 ? -7.583 -5.011 1.171 1.00 97.31 88 ILE A CA 1
ATOM 680 C C . ILE A 1 88 ? -8.672 -5.096 2.240 1.00 97.31 88 ILE A C 1
ATOM 682 O O . ILE A 1 88 ? -9.645 -4.345 2.191 1.00 97.31 88 ILE A O 1
ATOM 686 N N . GLN A 1 89 ? -8.528 -6.026 3.180 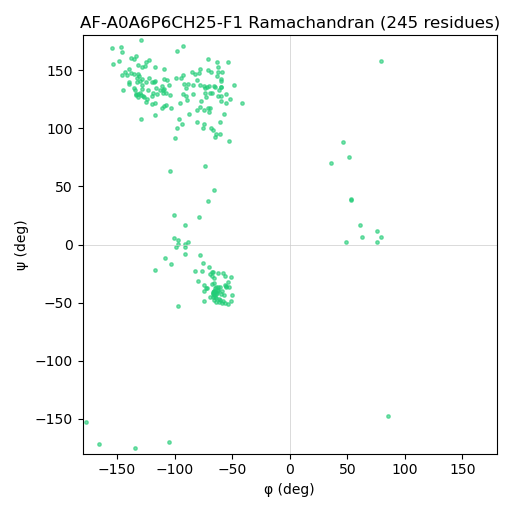1.00 96.00 89 GLN A N 1
ATOM 687 C CA . GLN A 1 89 ? -9.502 -6.257 4.240 1.00 96.00 89 GLN A CA 1
ATOM 688 C C . GLN A 1 89 ? -8.817 -6.428 5.596 1.00 96.00 89 GLN A C 1
ATOM 690 O O . GLN A 1 89 ? -7.846 -7.181 5.722 1.00 96.00 89 GLN A O 1
ATOM 695 N N . LEU A 1 90 ? -9.364 -5.758 6.612 1.00 96.38 90 LEU A N 1
ATOM 696 C CA . LEU A 1 90 ? -9.040 -5.963 8.023 1.00 96.38 90 LEU A CA 1
ATOM 697 C C . LEU A 1 90 ? -10.229 -6.609 8.726 1.00 96.38 90 LEU A C 1
ATOM 699 O O . LEU A 1 90 ? -11.361 -6.151 8.579 1.00 96.38 90 LEU A O 1
ATOM 703 N N . SER A 1 91 ? -9.965 -7.656 9.507 1.00 95.88 91 SER A N 1
ATOM 704 C CA . SER A 1 91 ? -11.010 -8.322 10.279 1.00 95.88 91 SER A CA 1
ATOM 705 C C . SER A 1 91 ? -11.487 -7.451 11.441 1.00 95.88 91 SER A C 1
ATOM 707 O O . SER A 1 91 ? -10.704 -6.715 12.053 1.00 95.88 91 SER A O 1
ATOM 709 N N . ALA A 1 92 ? -12.754 -7.606 11.818 1.00 95.62 92 ALA A N 1
ATOM 710 C CA . ALA A 1 92 ? -13.321 -7.008 13.021 1.00 95.62 92 ALA A CA 1
ATOM 711 C C . ALA A 1 92 ? -12.487 -7.328 14.273 1.00 95.62 92 ALA A C 1
ATOM 713 O O . ALA A 1 92 ? -12.311 -6.478 15.146 1.00 95.62 92 ALA A O 1
ATOM 714 N N . ASN A 1 93 ? -11.928 -8.541 14.348 1.00 94.25 93 ASN A N 1
ATOM 715 C CA . ASN A 1 93 ? -11.029 -8.959 15.423 1.00 94.25 93 ASN A CA 1
ATOM 716 C C . ASN A 1 93 ? -9.763 -8.102 15.475 1.00 94.25 93 ASN A C 1
ATOM 718 O O . ASN A 1 93 ? -9.431 -7.586 16.540 1.00 94.25 93 ASN A O 1
ATOM 722 N N . THR A 1 94 ? -9.084 -7.910 14.337 1.00 93.75 94 THR A N 1
ATOM 723 C CA . THR A 1 94 ? -7.895 -7.051 14.245 1.00 93.75 94 THR A CA 1
ATOM 724 C C . THR A 1 94 ? -8.214 -5.635 14.706 1.00 93.75 94 THR A C 1
ATOM 726 O O . THR A 1 94 ? -7.451 -5.051 15.477 1.00 93.75 94 THR A O 1
ATOM 729 N N . LEU A 1 95 ? -9.359 -5.096 14.291 1.00 94.44 95 LEU A N 1
ATOM 730 C CA . LEU A 1 95 ? -9.772 -3.747 14.661 1.00 94.44 95 LEU A CA 1
ATOM 731 C C . LEU A 1 95 ? -10.075 -3.625 16.162 1.00 94.44 95 LEU A C 1
ATOM 733 O O . LEU A 1 95 ? -9.632 -2.676 16.804 1.00 94.44 95 LEU A O 1
ATOM 737 N N . LYS A 1 96 ? -10.762 -4.613 16.748 1.00 93.50 96 LYS A N 1
ATOM 738 C CA . LYS A 1 96 ? -11.042 -4.663 18.192 1.00 93.50 96 LYS A CA 1
ATOM 739 C C . LYS A 1 96 ? -9.770 -4.809 19.026 1.00 93.50 96 LYS A C 1
ATOM 741 O O . LYS A 1 96 ? -9.606 -4.097 20.010 1.00 93.50 96 LYS A O 1
ATOM 746 N N . GLN A 1 97 ? -8.865 -5.705 18.629 1.00 92.06 97 GLN A N 1
ATOM 747 C CA . GLN A 1 97 ? -7.620 -5.982 19.357 1.00 92.06 97 GLN A CA 1
ATOM 748 C C . GLN A 1 97 ? -6.655 -4.796 19.361 1.00 92.06 97 GLN A C 1
ATOM 750 O O . GLN A 1 97 ? -5.922 -4.605 20.327 1.00 92.06 97 GLN A O 1
ATOM 755 N N . ASN A 1 98 ? -6.652 -4.005 18.287 1.00 91.38 98 ASN A N 1
ATOM 756 C CA . ASN A 1 98 ? -5.768 -2.851 18.151 1.00 91.38 98 ASN A CA 1
ATOM 757 C C . ASN A 1 98 ? -6.445 -1.526 18.529 1.00 91.38 98 ASN A C 1
ATOM 759 O O . ASN A 1 98 ? -5.818 -0.471 18.404 1.00 91.38 98 ASN A O 1
ATOM 763 N N . GLY A 1 99 ? -7.696 -1.572 18.995 1.00 91.94 99 GLY A N 1
ATOM 764 C CA . GLY A 1 99 ? -8.427 -0.429 19.527 1.00 91.94 99 GLY A CA 1
ATOM 765 C C . GLY A 1 99 ? -7.767 0.171 20.765 1.00 91.94 99 GLY A C 1
ATOM 766 O O . GLY A 1 99 ? -7.140 -0.521 21.565 1.00 91.94 99 GLY A O 1
ATOM 767 N N . ARG A 1 100 ? -7.918 1.481 20.937 1.00 90.12 100 ARG A N 1
ATOM 768 C CA . ARG A 1 100 ? -7.403 2.255 22.068 1.00 90.12 100 ARG A CA 1
ATOM 769 C C . ARG A 1 100 ? -8.506 3.167 22.576 1.00 90.12 100 ARG A C 1
ATOM 771 O O . ARG A 1 100 ? -9.113 3.892 21.797 1.00 90.12 100 ARG A O 1
ATOM 778 N N . ASN A 1 101 ? -8.765 3.130 23.881 1.00 90.50 101 ASN A N 1
ATOM 779 C CA . ASN A 1 101 ? -9.819 3.928 24.518 1.00 90.50 101 ASN A CA 1
ATOM 780 C C . ASN A 1 101 ? -11.203 3.755 23.855 1.00 90.50 101 ASN A C 1
ATOM 782 O O . ASN A 1 101 ? -11.947 4.719 23.703 1.00 90.50 101 ASN A O 1
ATOM 786 N N . GLY A 1 102 ? -11.533 2.530 23.429 1.00 91.94 102 GLY A N 1
ATOM 787 C CA . GLY A 1 102 ? -12.811 2.219 22.776 1.00 91.94 102 GLY A CA 1
ATOM 788 C C . GLY A 1 102 ? -12.916 2.679 21.317 1.00 91.94 102 GLY A C 1
ATOM 789 O O . GLY A 1 102 ? -14.012 2.661 20.755 1.00 91.94 102 GLY A O 1
ATOM 790 N N . GLU A 1 103 ? -11.807 3.093 20.696 1.00 93.62 103 GLU A N 1
ATOM 791 C CA . GLU A 1 103 ? -11.773 3.599 19.325 1.00 93.62 103 GLU A CA 1
ATOM 792 C C . GLU A 1 103 ? -10.574 3.082 18.523 1.00 93.62 103 GLU A C 1
ATOM 794 O O . GLU A 1 103 ? -9.557 2.657 19.069 1.00 93.62 103 GLU A O 1
ATOM 799 N N . ILE A 1 104 ? -10.660 3.152 17.198 1.00 94.25 104 ILE A N 1
ATOM 800 C CA . ILE A 1 104 ? -9.546 2.861 16.296 1.00 94.25 104 ILE A CA 1
ATOM 801 C C . ILE A 1 104 ? -9.520 3.848 15.136 1.00 94.25 104 ILE A C 1
ATOM 803 O O . ILE A 1 104 ? -10.558 4.204 14.583 1.00 94.25 104 ILE A O 1
ATOM 807 N N . ARG A 1 105 ? -8.317 4.281 14.764 1.00 95.38 105 ARG A N 1
ATOM 808 C CA . ARG A 1 105 ? -8.054 5.091 13.574 1.00 95.38 105 ARG A CA 1
ATOM 809 C C . ARG A 1 105 ? -7.441 4.195 12.513 1.00 95.38 105 ARG A C 1
ATOM 811 O O . ARG A 1 105 ? -6.469 3.492 12.798 1.00 95.38 105 ARG A O 1
ATOM 818 N N . VAL A 1 106 ? -8.000 4.225 11.313 1.00 96.25 106 VAL A N 1
ATOM 819 C CA . VAL A 1 106 ? -7.596 3.387 10.183 1.00 96.25 106 VAL A CA 1
ATOM 820 C C . VAL A 1 106 ? -7.362 4.281 8.974 1.00 96.25 106 VAL A C 1
ATOM 822 O O . VAL A 1 106 ? -8.150 5.186 8.713 1.00 96.25 106 VAL A O 1
ATOM 825 N N . ALA A 1 107 ? -6.290 4.013 8.237 1.00 97.00 107 ALA A N 1
ATOM 826 C CA . ALA A 1 107 ? -6.028 4.623 6.945 1.00 97.00 107 ALA A CA 1
ATOM 827 C C . ALA A 1 107 ? -5.765 3.526 5.910 1.00 97.00 107 ALA A C 1
ATOM 829 O O . ALA A 1 107 ? -4.906 2.661 6.109 1.00 97.00 107 ALA A O 1
ATOM 830 N N . PHE A 1 108 ? -6.488 3.591 4.797 1.00 97.69 108 PHE A N 1
ATOM 831 C CA . PHE A 1 108 ? -6.238 2.789 3.612 1.00 97.69 108 PHE A CA 1
ATOM 832 C C . PHE A 1 108 ? -5.887 3.684 2.437 1.00 97.69 108 PHE A C 1
ATOM 834 O O . PHE A 1 108 ? -6.495 4.737 2.247 1.00 97.69 108 PHE A O 1
ATOM 841 N N . VAL A 1 109 ? -4.923 3.251 1.627 1.00 97.81 109 VAL A N 1
ATOM 842 C CA . VAL A 1 109 ? -4.544 3.983 0.417 1.00 97.81 109 VAL A CA 1
ATOM 843 C C . VAL A 1 109 ? -4.281 3.014 -0.723 1.00 97.81 109 VAL A C 1
ATOM 845 O O . VAL A 1 109 ? -3.655 1.977 -0.526 1.00 97.81 109 VAL A O 1
ATOM 848 N N . LEU A 1 110 ? -4.737 3.343 -1.925 1.00 97.56 110 LEU A N 1
ATOM 849 C CA . LEU A 1 110 ? -4.393 2.637 -3.156 1.00 97.56 110 LEU A CA 1
ATOM 850 C C . LEU A 1 110 ? -3.714 3.626 -4.096 1.00 97.56 110 LEU A C 1
ATOM 852 O O . LEU A 1 110 ? -4.332 4.614 -4.479 1.00 97.56 110 LEU A O 1
ATOM 856 N N . TYR A 1 111 ? -2.478 3.342 -4.495 1.00 97.56 111 TYR A N 1
ATOM 857 C CA . TYR A 1 111 ? -1.724 4.145 -5.453 1.00 97.56 111 TYR A CA 1
ATOM 858 C C . TYR A 1 111 ? -1.596 3.396 -6.775 1.00 97.56 111 TYR A C 1
ATOM 860 O O . TYR A 1 111 ? -0.970 2.330 -6.847 1.00 97.56 111 TYR A O 1
ATOM 868 N N . ASN A 1 112 ? -2.123 3.989 -7.840 1.00 95.06 112 ASN A N 1
ATOM 869 C CA . ASN A 1 112 ? -1.828 3.549 -9.196 1.00 95.06 112 ASN A CA 1
ATOM 870 C C . ASN A 1 112 ? -0.521 4.205 -9.663 1.00 95.06 112 ASN A C 1
ATOM 872 O O . ASN A 1 112 ? -0.184 5.309 -9.252 1.00 95.06 112 ASN A O 1
ATOM 876 N N . ASN A 1 113 ? 0.239 3.515 -10.514 1.00 94.06 113 ASN A N 1
ATOM 877 C CA . ASN A 1 113 ? 1.460 4.032 -11.154 1.00 94.06 113 ASN A CA 1
ATOM 878 C C . ASN A 1 113 ? 2.633 4.415 -10.225 1.00 94.06 113 ASN A C 1
ATOM 880 O O . ASN A 1 113 ? 3.644 4.904 -10.717 1.00 94.06 113 ASN A O 1
ATOM 884 N N . LEU A 1 114 ? 2.561 4.151 -8.915 1.00 96.62 114 LEU A N 1
ATOM 885 C CA . LEU A 1 114 ? 3.674 4.404 -7.986 1.00 96.62 114 LEU A CA 1
ATOM 886 C C . LEU A 1 114 ? 4.761 3.314 -8.038 1.00 96.62 114 LEU A C 1
ATOM 888 O O . LEU A 1 114 ? 5.941 3.596 -7.846 1.00 96.62 114 LEU A O 1
ATOM 892 N N . GLY A 1 115 ? 4.366 2.067 -8.320 1.00 96.00 115 GLY A N 1
ATOM 893 C CA . GLY A 1 115 ? 5.242 0.888 -8.316 1.00 96.00 115 GLY A CA 1
ATOM 894 C C . GLY A 1 115 ? 6.552 1.026 -9.113 1.00 96.00 115 GLY A C 1
ATOM 895 O O . GLY A 1 115 ? 7.590 0.647 -8.577 1.00 96.00 115 GLY A O 1
ATOM 896 N N . PRO A 1 116 ? 6.559 1.594 -10.338 1.00 94.81 116 PRO A N 1
ATOM 897 C CA . PRO A 1 116 ? 7.781 1.778 -11.127 1.00 94.81 116 PRO A CA 1
ATOM 898 C C . PRO A 1 116 ? 8.880 2.612 -10.456 1.00 94.81 116 PRO A C 1
ATOM 900 O O . PRO A 1 116 ? 10.046 2.449 -10.801 1.00 94.81 116 PRO A O 1
ATOM 903 N N . TYR A 1 117 ? 8.531 3.487 -9.509 1.00 96.69 117 TYR A N 1
ATOM 904 C CA . TYR A 1 117 ? 9.489 4.348 -8.807 1.00 96.69 117 TYR A CA 1
ATOM 905 C C . TYR A 1 117 ? 10.028 3.711 -7.518 1.00 96.69 117 TYR A C 1
ATOM 907 O O . TYR A 1 117 ? 10.963 4.226 -6.915 1.00 96.69 117 TYR A O 1
ATOM 915 N N . LEU A 1 118 ? 9.469 2.574 -7.095 1.00 96.56 118 LEU A N 1
ATOM 916 C CA . LEU A 1 118 ? 9.921 1.800 -5.940 1.00 96.56 118 LEU A CA 1
ATOM 917 C C . LEU A 1 118 ? 10.770 0.624 -6.430 1.00 96.56 118 LEU A C 1
ATOM 919 O O . LEU A 1 118 ? 10.242 -0.448 -6.738 1.00 96.56 118 LEU A O 1
ATOM 923 N N . SER A 1 119 ? 12.085 0.851 -6.517 1.00 93.38 119 SER A N 1
ATOM 924 C CA . SER A 1 119 ? 13.050 -0.099 -7.087 1.00 93.38 119 SER A CA 1
ATOM 925 C C . SER A 1 119 ? 12.885 -1.522 -6.547 1.00 93.38 119 SER A C 1
ATOM 927 O O . SER A 1 119 ? 12.722 -1.747 -5.347 1.00 93.38 119 SER A O 1
ATOM 929 N N . THR A 1 120 ? 12.978 -2.497 -7.449 1.00 92.81 120 THR A N 1
ATOM 930 C CA . THR A 1 120 ? 13.010 -3.931 -7.131 1.00 92.81 120 THR A CA 1
ATOM 931 C C . THR A 1 120 ? 14.428 -4.443 -6.873 1.00 92.81 120 THR A C 1
ATOM 933 O O . THR A 1 120 ? 14.619 -5.638 -6.646 1.00 92.81 120 THR A O 1
ATOM 936 N N . GLU A 1 121 ? 15.430 -3.563 -6.913 1.00 87.81 121 GLU A N 1
ATOM 937 C CA . GLU A 1 121 ? 16.801 -3.884 -6.525 1.00 87.81 121 GLU A CA 1
ATOM 938 C C . GLU A 1 121 ? 16.837 -4.339 -5.058 1.00 87.81 121 GLU A C 1
ATOM 940 O O . GLU A 1 121 ? 16.188 -3.750 -4.193 1.00 87.81 121 GLU A O 1
ATOM 945 N N . ASN A 1 122 ? 17.581 -5.409 -4.768 1.00 88.12 122 ASN A N 1
ATOM 946 C CA . ASN A 1 122 ? 17.682 -6.012 -3.432 1.00 88.12 122 ASN A CA 1
ATOM 947 C C . ASN A 1 122 ? 16.357 -6.540 -2.847 1.00 88.12 122 ASN A C 1
ATOM 949 O O . ASN A 1 122 ? 16.274 -6.791 -1.642 1.00 88.12 122 ASN A O 1
ATOM 953 N N . ALA A 1 123 ? 15.320 -6.735 -3.669 1.00 90.25 123 ALA A N 1
ATOM 954 C CA . ALA A 1 123 ? 14.086 -7.355 -3.207 1.00 90.25 123 ALA A CA 1
ATOM 955 C C . ALA A 1 123 ? 14.356 -8.773 -2.674 1.00 90.25 123 ALA A C 1
ATOM 957 O O . ALA A 1 123 ? 15.036 -9.567 -3.323 1.00 90.25 123 ALA A O 1
ATOM 958 N N . SER A 1 124 ? 13.781 -9.136 -1.523 1.00 87.62 124 SER A N 1
ATOM 959 C CA . SER A 1 124 ? 14.012 -10.452 -0.892 1.00 87.62 124 SER A CA 1
ATOM 960 C C . SER A 1 124 ? 13.213 -11.606 -1.522 1.00 87.62 124 SER A C 1
ATOM 962 O O . SER A 1 124 ? 12.951 -12.627 -0.882 1.00 87.62 124 SER A O 1
ATOM 964 N N . MET A 1 125 ? 12.813 -11.446 -2.784 1.00 79.62 125 MET A N 1
ATOM 965 C CA . MET A 1 125 ? 11.995 -12.408 -3.514 1.00 79.62 125 MET A CA 1
ATOM 966 C C . MET A 1 125 ? 12.711 -13.740 -3.697 1.00 79.62 125 MET A C 1
ATOM 968 O O . MET A 1 125 ? 13.912 -13.805 -3.954 1.00 79.62 125 MET A O 1
ATOM 972 N N . LYS A 1 126 ? 11.928 -14.816 -3.663 1.00 67.12 126 LYS A N 1
ATOM 973 C CA . LYS A 1 126 ? 12.393 -16.142 -4.060 1.00 67.12 126 LYS A CA 1
ATOM 974 C C . LYS A 1 126 ? 11.937 -16.376 -5.494 1.00 67.12 126 LYS A C 1
ATOM 976 O O . LYS A 1 126 ? 10.770 -16.681 -5.728 1.00 67.12 126 LYS A O 1
ATOM 981 N N . LEU A 1 127 ? 12.833 -16.193 -6.462 1.00 67.62 127 LEU A N 1
ATOM 982 C CA . LEU A 1 127 ? 12.579 -16.675 -7.818 1.00 67.62 127 LEU A CA 1
ATOM 983 C C . LEU A 1 127 ? 12.755 -18.197 -7.830 1.00 67.62 127 LEU A C 1
ATOM 985 O O . LEU A 1 127 ? 13.707 -18.721 -7.252 1.00 67.62 127 LEU A O 1
ATOM 989 N N . GLY A 1 128 ? 11.838 -18.908 -8.489 1.00 59.25 128 GLY A N 1
ATOM 990 C CA . GLY A 1 128 ? 12.068 -20.309 -8.835 1.00 59.25 128 GLY A CA 1
ATOM 991 C C . GLY A 1 128 ? 13.323 -20.432 -9.704 1.00 59.25 128 GLY A C 1
ATOM 992 O O . GLY A 1 128 ? 13.638 -19.522 -10.475 1.00 59.25 128 GLY A O 1
ATOM 993 N N . THR A 1 129 ? 14.032 -21.553 -9.590 1.00 52.81 129 THR A N 1
ATOM 994 C CA . THR A 1 129 ? 15.306 -21.837 -10.277 1.00 52.81 129 THR A CA 1
ATOM 995 C C . THR A 1 129 ? 15.248 -21.600 -11.792 1.00 52.81 129 THR A C 1
ATOM 997 O O . THR A 1 129 ? 16.248 -21.218 -12.392 1.00 52.81 129 THR A O 1
ATOM 1000 N N . GLU A 1 130 ? 14.073 -21.745 -12.408 1.00 52.56 130 GLU A N 1
ATOM 1001 C CA . GLU A 1 130 ? 13.846 -21.503 -13.839 1.00 52.56 130 GLU A CA 1
ATOM 1002 C C . GLU A 1 130 ? 13.865 -20.008 -14.214 1.00 52.56 130 GLU A C 1
ATOM 1004 O O . GLU A 1 130 ? 14.440 -19.632 -15.237 1.00 52.56 130 GLU A O 1
ATOM 1009 N N . ALA A 1 131 ? 13.332 -19.127 -13.359 1.00 53.84 131 ALA A N 1
ATOM 1010 C CA . ALA A 1 131 ? 13.260 -17.684 -13.617 1.00 53.84 131 ALA A CA 1
ATOM 1011 C C . ALA A 1 131 ? 14.610 -16.966 -13.423 1.00 53.84 131 ALA A C 1
ATOM 1013 O O . ALA A 1 131 ? 14.831 -15.909 -14.006 1.00 53.84 131 ALA A O 1
ATOM 1014 N N . MET A 1 132 ? 15.530 -17.548 -12.642 1.00 51.41 132 MET A N 1
ATOM 1015 C CA . MET A 1 132 ? 16.907 -17.049 -12.488 1.00 51.41 132 MET A CA 1
ATOM 1016 C C . MET A 1 132 ? 17.809 -17.345 -13.700 1.00 51.41 132 MET A C 1
ATOM 1018 O O . MET A 1 132 ? 18.877 -16.752 -13.816 1.00 51.41 132 MET A O 1
ATOM 1022 N N . SER A 1 133 ? 17.409 -18.261 -14.590 1.00 51.16 133 SER A N 1
ATOM 1023 C CA . SER A 1 133 ? 18.238 -18.743 -15.712 1.00 51.16 133 SER A CA 1
ATOM 1024 C C . SER A 1 133 ? 18.073 -17.954 -17.019 1.00 51.16 133 SER A C 1
ATOM 1026 O O . SER A 1 133 ? 18.727 -18.237 -18.021 1.00 51.16 133 SER A O 1
ATOM 1028 N N . THR A 1 134 ? 17.188 -16.963 -17.032 1.00 53.16 134 THR A N 1
ATOM 1029 C CA . THR A 1 134 ? 16.686 -16.292 -18.239 1.00 53.16 134 THR A CA 1
ATOM 1030 C C . THR A 1 134 ? 16.671 -14.773 -18.034 1.00 53.16 134 THR A C 1
ATOM 1032 O O . THR A 1 134 ? 16.689 -14.308 -16.899 1.00 53.16 134 THR A O 1
ATOM 1035 N N . ASN A 1 135 ? 16.651 -13.987 -19.121 1.00 59.38 135 ASN A N 1
ATOM 1036 C CA . ASN A 1 135 ? 16.651 -12.507 -19.138 1.00 59.38 135 ASN A CA 1
ATOM 1037 C C . ASN A 1 135 ? 15.363 -11.872 -18.548 1.00 59.38 135 ASN A C 1
ATOM 1039 O O . ASN A 1 135 ? 14.751 -11.003 -19.172 1.00 59.38 135 ASN A O 1
ATOM 1043 N N . HIS A 1 136 ? 14.898 -12.327 -17.389 1.00 67.38 136 HIS A N 1
ATOM 1044 C CA . HIS A 1 136 ? 13.737 -11.769 -16.712 1.00 67.38 136 HIS A CA 1
ATOM 1045 C C . HIS A 1 136 ? 14.149 -10.552 -15.884 1.00 67.38 136 HIS A C 1
ATOM 1047 O O . HIS A 1 136 ? 15.072 -10.624 -15.072 1.00 67.38 136 HIS A O 1
ATOM 1053 N N . SER A 1 137 ? 13.428 -9.445 -16.052 1.00 79.19 137 SER A N 1
ATOM 1054 C CA . SER A 1 137 ? 13.460 -8.326 -15.114 1.00 79.19 137 SER A CA 1
ATOM 1055 C C . SER A 1 137 ? 12.348 -8.499 -14.083 1.00 79.19 137 SER A C 1
ATOM 1057 O O . SER A 1 137 ? 11.283 -9.043 -14.373 1.00 79.19 137 SER A O 1
ATOM 1059 N N . VAL A 1 138 ? 12.588 -8.075 -12.846 1.00 87.19 138 VAL A N 1
ATOM 1060 C CA . VAL A 1 138 ? 11.549 -8.050 -11.812 1.00 87.19 138 VAL A CA 1
ATOM 1061 C C . VAL A 1 138 ? 10.852 -6.699 -11.869 1.00 87.19 138 VAL A C 1
ATOM 1063 O O . VAL A 1 138 ? 11.513 -5.668 -11.943 1.00 87.19 138 VAL A O 1
ATOM 1066 N N . ILE A 1 139 ? 9.522 -6.701 -11.819 1.00 91.06 139 ILE A N 1
ATOM 1067 C CA . ILE A 1 139 ? 8.713 -5.482 -11.781 1.00 91.06 139 ILE A CA 1
ATOM 1068 C C . ILE A 1 139 ? 7.711 -5.532 -10.629 1.00 91.06 139 ILE A C 1
ATOM 1070 O O . ILE A 1 139 ? 7.240 -6.604 -10.241 1.00 91.06 139 ILE A O 1
ATOM 1074 N N . VAL A 1 140 ? 7.326 -4.359 -10.127 1.00 95.12 140 VAL A N 1
ATOM 1075 C CA . VAL A 1 140 ? 6.119 -4.201 -9.307 1.00 95.12 140 VAL A CA 1
ATOM 1076 C C . VAL A 1 140 ? 4.915 -4.285 -10.248 1.00 95.12 140 VAL A C 1
ATOM 1078 O O . VAL A 1 140 ? 4.653 -3.358 -11.011 1.00 95.12 140 VAL A O 1
ATOM 1081 N N . ASN A 1 141 ? 4.215 -5.422 -10.251 1.00 94.62 141 ASN A N 1
ATOM 1082 C CA . ASN A 1 141 ? 3.173 -5.731 -11.235 1.00 94.62 141 ASN A CA 1
ATOM 1083 C C . ASN A 1 141 ? 1.748 -5.508 -10.704 1.00 94.62 141 ASN A C 1
ATOM 1085 O O . ASN A 1 141 ? 0.797 -6.129 -11.174 1.00 94.62 141 ASN A O 1
ATOM 1089 N N . SER A 1 142 ? 1.588 -4.635 -9.717 1.00 96.25 142 SER A N 1
ATOM 1090 C CA . SER A 1 142 ? 0.298 -4.255 -9.148 1.00 96.25 142 SER A CA 1
ATOM 1091 C C . SER A 1 142 ? 0.313 -2.787 -8.722 1.00 96.25 142 SER A C 1
ATOM 1093 O O . SER A 1 142 ? 1.393 -2.208 -8.570 1.00 96.25 142 SER A O 1
ATOM 1095 N N . PRO A 1 143 ? -0.857 -2.183 -8.452 1.00 96.94 143 PRO A N 1
ATOM 1096 C CA . PRO A 1 143 ? -0.927 -0.999 -7.601 1.00 96.94 143 PRO A CA 1
ATOM 1097 C C . PRO A 1 143 ? -0.249 -1.247 -6.246 1.00 96.94 143 PRO A C 1
ATOM 1099 O O . PRO A 1 143 ? -0.142 -2.399 -5.802 1.00 96.94 143 PRO A O 1
ATOM 1102 N N . VAL A 1 144 ? 0.170 -0.169 -5.584 1.00 98.44 144 VAL A N 1
ATOM 1103 C CA . VAL A 1 144 ? 0.617 -0.224 -4.185 1.00 98.44 144 VAL A CA 1
ATOM 1104 C C . VAL A 1 144 ? -0.607 -0.010 -3.304 1.00 98.44 144 VAL A C 1
ATOM 1106 O O . VAL A 1 144 ? -1.311 0.982 -3.478 1.00 98.44 144 VAL A O 1
ATOM 1109 N N . ILE A 1 145 ? -0.882 -0.939 -2.390 1.00 98.19 145 ILE A N 1
ATOM 1110 C CA . ILE A 1 145 ? -2.027 -0.870 -1.476 1.00 98.19 145 ILE A CA 1
ATOM 1111 C C . ILE A 1 145 ? -1.540 -0.826 -0.031 1.00 98.19 145 ILE A C 1
ATOM 1113 O O . ILE A 1 145 ? -0.714 -1.634 0.385 1.00 98.19 145 ILE A O 1
ATOM 1117 N N . THR A 1 146 ? -2.045 0.126 0.736 1.00 97.44 146 THR A N 1
ATOM 1118 C CA . THR A 1 146 ? -1.588 0.441 2.086 1.00 97.44 146 THR A CA 1
ATOM 1119 C C . THR A 1 146 ? -2.727 0.245 3.065 1.00 97.44 146 THR A C 1
ATOM 1121 O O . THR A 1 146 ? -3.865 0.622 2.788 1.00 97.44 146 THR A O 1
ATOM 1124 N N . ALA A 1 147 ? -2.402 -0.318 4.222 1.00 96.69 147 ALA A N 1
ATOM 1125 C CA . ALA A 1 147 ? -3.268 -0.332 5.389 1.00 96.69 147 ALA A CA 1
ATOM 1126 C C . ALA A 1 147 ? -2.431 0.034 6.610 1.00 96.69 147 ALA A C 1
ATOM 1128 O O . ALA A 1 147 ? -1.352 -0.526 6.805 1.00 96.69 147 ALA A O 1
ATOM 1129 N N . ALA A 1 148 ? -2.939 0.946 7.432 1.00 95.00 148 ALA A N 1
ATOM 1130 C CA . ALA A 1 148 ? -2.318 1.357 8.681 1.00 95.00 148 ALA A CA 1
ATOM 1131 C C . ALA A 1 148 ? -3.391 1.584 9.750 1.00 95.00 148 ALA A C 1
ATOM 1133 O O . ALA A 1 148 ? -4.491 2.051 9.451 1.00 95.00 148 ALA A O 1
ATOM 1134 N N . ILE A 1 149 ? -3.059 1.279 11.006 1.00 93.69 149 ILE A N 1
ATOM 1135 C CA . ILE A 1 149 ? -3.924 1.530 12.164 1.00 93.69 149 ILE A CA 1
ATOM 1136 C C . ILE A 1 149 ? -3.139 2.225 13.267 1.00 93.69 149 ILE A C 1
ATOM 1138 O O . ILE A 1 149 ? -1.962 1.922 13.445 1.00 93.69 149 ILE A O 1
ATOM 1142 N N . ASN A 1 150 ? -3.805 3.122 14.003 1.00 87.50 150 ASN A N 1
ATOM 1143 C CA . ASN A 1 150 ? -3.304 3.780 15.215 1.00 87.50 150 ASN A CA 1
ATOM 1144 C C . ASN A 1 150 ? -1.795 4.085 15.170 1.00 87.50 150 ASN A C 1
ATOM 1146 O O . ASN A 1 150 ? -1.004 3.448 15.870 1.00 87.50 150 ASN A O 1
ATOM 1150 N N . LYS A 1 151 ? -1.391 5.043 14.324 1.00 72.88 151 LYS A N 1
ATOM 1151 C CA . LYS A 1 151 ? 0.015 5.431 14.159 1.00 72.88 151 LYS A CA 1
ATOM 1152 C C . LYS A 1 151 ? 0.566 6.055 15.440 1.00 72.88 151 LYS A C 1
ATOM 1154 O O . LYS A 1 151 ? 0.501 7.259 15.644 1.00 72.88 151 LYS A O 1
ATOM 1159 N N . GLU A 1 152 ? 1.165 5.225 16.283 1.00 62.53 152 GLU A N 1
ATOM 1160 C CA . GLU A 1 152 ? 1.984 5.658 17.409 1.00 62.53 152 GLU A CA 1
ATOM 1161 C C . GLU A 1 152 ? 3.371 5.016 17.306 1.00 62.53 152 GLU A C 1
ATOM 1163 O O . GLU A 1 152 ? 3.508 3.798 17.238 1.00 62.53 152 GLU A O 1
ATOM 1168 N N . PHE A 1 153 ? 4.399 5.869 17.280 1.00 51.41 153 PHE A N 1
ATOM 1169 C CA . PHE A 1 153 ? 5.821 5.525 17.393 1.00 51.41 153 PHE A CA 1
ATOM 1170 C C . PHE A 1 153 ? 6.319 4.420 16.442 1.00 51.41 153 PHE A C 1
ATOM 1172 O O . PHE A 1 153 ? 6.592 3.299 16.855 1.00 51.41 153 PHE A O 1
ATOM 1179 N N . SER A 1 154 ? 6.486 4.792 15.164 1.00 54.84 154 SER A N 1
ATOM 1180 C CA . SER A 1 154 ? 7.407 4.234 14.143 1.00 54.84 154 SER A CA 1
ATOM 1181 C C . SER A 1 154 ? 7.485 2.717 13.900 1.00 54.84 154 SER A C 1
ATOM 1183 O O . SER A 1 154 ? 8.287 2.294 13.067 1.00 54.84 154 SER A O 1
ATOM 1185 N N . ASN A 1 155 ? 6.689 1.895 14.572 1.00 60.28 155 ASN A N 1
ATOM 1186 C CA . ASN A 1 155 ? 6.816 0.448 14.516 1.00 60.28 155 ASN A CA 1
ATOM 1187 C C . ASN A 1 155 ? 5.716 -0.155 13.648 1.00 60.28 155 ASN A C 1
ATOM 1189 O O . ASN A 1 155 ? 4.551 0.227 13.728 1.00 60.28 155 ASN A O 1
ATOM 1193 N N . LYS A 1 156 ? 6.105 -1.127 12.817 1.00 72.94 156 LYS A N 1
ATOM 1194 C CA . LYS A 1 156 ? 5.165 -1.959 12.060 1.00 72.94 156 LYS A CA 1
ATOM 1195 C C . LYS A 1 156 ? 4.196 -2.616 13.041 1.00 72.94 156 LYS A C 1
ATOM 1197 O O . LYS A 1 156 ? 4.634 -3.229 14.016 1.00 72.94 156 LYS A O 1
ATOM 1202 N N . VAL A 1 157 ? 2.900 -2.504 12.771 1.00 79.12 157 VAL A N 1
ATOM 1203 C CA . VAL A 1 157 ? 1.873 -3.164 13.581 1.00 79.12 157 VAL A CA 1
ATOM 1204 C C . VAL A 1 157 ? 1.786 -4.614 13.137 1.00 79.12 157 VAL A C 1
ATOM 1206 O O . VAL A 1 157 ? 1.449 -4.869 11.984 1.00 79.12 157 VAL A O 1
ATOM 1209 N N . TYR A 1 158 ? 2.115 -5.550 14.026 1.00 84.56 158 TYR A N 1
ATOM 1210 C CA . TYR A 1 158 ? 1.962 -6.983 13.777 1.00 84.56 158 TYR A CA 1
ATOM 1211 C C . TYR A 1 158 ? 0.566 -7.444 14.186 1.00 84.56 158 TYR A C 1
ATOM 1213 O O . TYR A 1 158 ? 0.053 -7.043 15.228 1.00 84.56 158 TYR A O 1
ATOM 1221 N N . LEU A 1 159 ? -0.036 -8.294 13.361 1.00 87.69 159 LEU A N 1
ATOM 1222 C CA . LEU A 1 159 ? -1.413 -8.743 13.506 1.00 87.69 159 LEU A CA 1
ATOM 1223 C C . LEU A 1 159 ? -1.4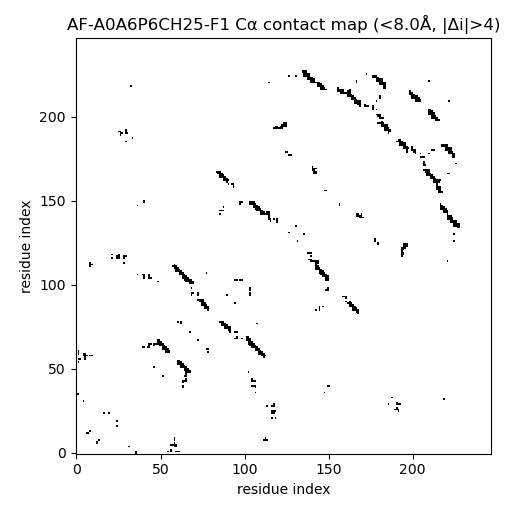65 -10.220 13.896 1.00 87.69 159 LEU A C 1
ATOM 1225 O O . LEU A 1 159 ? -0.763 -11.042 13.302 1.00 87.69 159 LEU A O 1
ATOM 1229 N N . ALA A 1 160 ? -2.336 -10.556 14.851 1.00 88.31 160 ALA A N 1
ATOM 1230 C CA . ALA A 1 160 ? -2.694 -11.945 15.136 1.00 88.31 160 ALA A CA 1
ATOM 1231 C C . ALA A 1 160 ? -3.518 -12.541 13.983 1.00 88.31 160 ALA A C 1
ATOM 1233 O O . ALA A 1 160 ? -3.203 -13.631 13.509 1.00 88.31 160 ALA A O 1
ATOM 1234 N N . ASP A 1 161 ? -4.499 -11.777 13.487 1.00 91.31 161 ASP A N 1
ATOM 1235 C CA . ASP A 1 161 ? -5.271 -12.083 12.283 1.00 91.31 161 ASP A CA 1
ATOM 1236 C C . ASP A 1 161 ? -4.659 -11.336 11.080 1.00 91.31 161 ASP A C 1
ATOM 1238 O O . ASP A 1 161 ? -4.769 -10.108 11.001 1.00 91.31 161 ASP A O 1
ATOM 1242 N N . PRO A 1 162 ? -3.990 -12.034 10.139 1.00 94.81 162 PRO A N 1
ATOM 1243 C CA . PRO A 1 162 ? -3.278 -11.397 9.034 1.00 94.81 162 PRO A CA 1
ATOM 1244 C C . PRO A 1 162 ? -4.182 -10.539 8.144 1.00 94.81 162 PRO A C 1
ATOM 1246 O O . PRO A 1 162 ? -5.292 -10.948 7.802 1.00 94.81 162 PRO A O 1
ATOM 1249 N N . VAL A 1 163 ? -3.660 -9.408 7.666 1.00 97.12 163 VAL A N 1
ATOM 1250 C CA . VAL A 1 163 ? -4.321 -8.615 6.625 1.00 97.12 163 VAL A CA 1
ATOM 1251 C C . VAL A 1 163 ? -4.355 -9.413 5.325 1.00 97.12 163 VAL A C 1
ATOM 1253 O O . VAL A 1 163 ? -3.363 -10.050 4.955 1.00 97.12 163 VAL A O 1
ATOM 1256 N N . VAL A 1 164 ? -5.495 -9.389 4.634 1.00 97.81 164 VAL A N 1
ATOM 1257 C CA . VAL A 1 164 ? -5.678 -10.057 3.340 1.00 97.81 164 VAL A CA 1
ATOM 1258 C C . VAL A 1 164 ? -5.927 -9.003 2.278 1.00 97.81 164 VAL A C 1
ATOM 1260 O O . VAL A 1 164 ? -6.789 -8.142 2.436 1.00 97.81 164 VAL A O 1
ATOM 1263 N N . PHE A 1 165 ? -5.185 -9.076 1.178 1.00 97.75 165 PHE A N 1
ATOM 1264 C CA . PHE A 1 165 ? -5.394 -8.200 0.032 1.00 97.75 165 PHE A CA 1
ATOM 1265 C C . PHE A 1 165 ? -5.358 -8.983 -1.272 1.00 97.75 165 PHE A C 1
ATOM 1267 O O . PHE A 1 165 ? -4.626 -9.958 -1.411 1.00 97.75 165 PHE A O 1
ATOM 1274 N N . THR A 1 166 ? -6.151 -8.536 -2.235 1.00 97.00 166 THR A N 1
ATOM 1275 C CA . THR A 1 166 ? -6.169 -9.028 -3.609 1.00 97.00 166 THR A CA 1
ATOM 1276 C C . THR A 1 166 ? -5.834 -7.866 -4.518 1.00 97.00 166 THR A C 1
ATOM 1278 O O . THR A 1 166 ? -6.461 -6.822 -4.414 1.00 97.00 166 THR A O 1
ATOM 1281 N N . VAL A 1 167 ? -4.861 -8.016 -5.407 1.00 96.44 167 VAL A N 1
ATOM 1282 C CA . VAL A 1 167 ? -4.483 -6.957 -6.349 1.00 96.44 167 VAL A CA 1
ATOM 1283 C C . VAL A 1 167 ? -4.607 -7.427 -7.785 1.00 96.44 167 VAL A C 1
ATOM 1285 O O . VAL A 1 167 ? -4.298 -8.579 -8.100 1.00 96.44 167 VAL A O 1
ATOM 1288 N N . LYS A 1 168 ? -5.038 -6.513 -8.655 1.00 94.25 168 LYS A N 1
ATOM 1289 C CA . LYS A 1 168 ? -5.065 -6.724 -10.102 1.00 94.25 168 LYS A CA 1
ATOM 1290 C C . LYS A 1 168 ? -3.665 -6.555 -10.693 1.00 94.25 168 LYS A C 1
ATOM 1292 O O . LYS A 1 168 ? -2.945 -5.617 -10.348 1.00 94.25 168 LYS A O 1
ATOM 1297 N N . HIS A 1 169 ? -3.301 -7.444 -11.609 1.00 93.50 169 HIS A N 1
ATOM 1298 C CA . HIS A 1 169 ? -2.038 -7.388 -12.336 1.00 93.50 169 HIS A CA 1
ATOM 1299 C C . HIS A 1 169 ? -2.045 -6.242 -13.353 1.00 93.50 169 HIS A C 1
ATOM 1301 O O . HIS A 1 169 ? -3.015 -6.080 -14.098 1.00 93.50 169 HIS A O 1
ATOM 1307 N N . ILE A 1 170 ? -0.953 -5.475 -13.413 1.00 92.31 170 ILE A N 1
ATOM 1308 C CA . ILE A 1 170 ? -0.769 -4.405 -14.408 1.00 92.31 170 ILE A CA 1
ATOM 1309 C C . ILE A 1 170 ? -0.465 -5.016 -15.781 1.00 92.31 170 ILE A C 1
ATOM 1311 O O . ILE A 1 170 ? -1.098 -4.669 -16.776 1.00 92.31 170 ILE A O 1
ATOM 1315 N N . LYS A 1 171 ? 0.483 -5.956 -15.831 1.00 87.44 171 LYS A N 1
ATOM 1316 C CA . LYS A 1 171 ? 0.844 -6.731 -17.021 1.00 87.44 171 LYS A CA 1
ATOM 1317 C C . LYS A 1 171 ? 0.412 -8.180 -16.846 1.00 87.44 171 LYS A C 1
ATOM 1319 O O . LYS A 1 171 ? 0.711 -8.804 -15.828 1.00 87.44 171 LYS A O 1
ATOM 1324 N N . GLN A 1 172 ? -0.270 -8.720 -17.847 1.00 78.56 172 GLN A N 1
ATOM 1325 C CA . GLN A 1 172 ? -0.624 -10.135 -17.900 1.00 78.56 172 GLN A CA 1
ATOM 1326 C C . GLN A 1 172 ? 0.502 -10.883 -18.618 1.00 78.56 172 GLN A C 1
ATOM 1328 O O . GLN A 1 172 ? 0.908 -10.472 -19.702 1.00 78.56 172 GLN A O 1
ATOM 1333 N N . SER A 1 173 ? 1.022 -11.945 -18.005 1.00 66.12 173 SER A N 1
ATOM 1334 C CA . SER A 1 173 ? 1.958 -12.868 -18.658 1.00 66.12 173 SER A CA 1
ATOM 1335 C C . SER A 1 173 ? 1.196 -14.096 -19.150 1.00 66.12 173 SER A C 1
ATOM 1337 O O . SER A 1 173 ? 0.268 -14.548 -18.477 1.00 66.12 173 SER A O 1
ATOM 1339 N N . GLU A 1 174 ? 1.571 -14.636 -20.309 1.00 60.16 174 GLU A N 1
ATOM 1340 C CA . GLU A 1 174 ? 1.028 -15.910 -20.802 1.00 60.16 174 GLU A CA 1
ATOM 1341 C C . GLU A 1 174 ? 1.733 -17.124 -20.178 1.00 60.16 174 GLU A C 1
ATOM 1343 O O . GLU A 1 174 ? 1.122 -18.186 -20.066 1.00 60.16 174 GLU A O 1
ATOM 1348 N N . GLU A 1 175 ? 2.963 -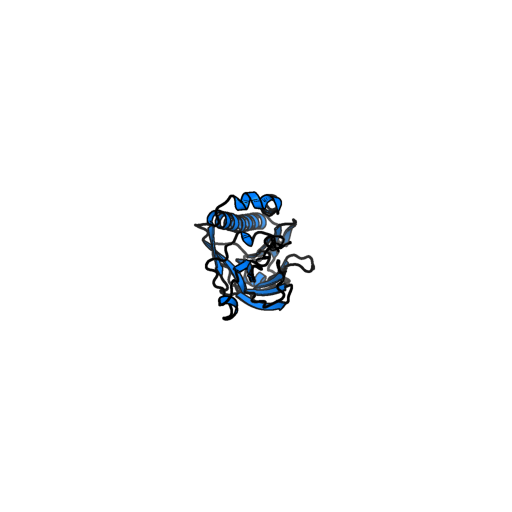16.948 -19.683 1.00 58.03 175 GLU A N 1
ATOM 1349 C CA . GLU A 1 175 ? 3.783 -18.006 -19.084 1.00 58.03 175 GLU A CA 1
ATOM 1350 C C . GLU A 1 175 ? 4.235 -17.635 -17.659 1.00 58.03 175 GLU A C 1
ATOM 1352 O O . GLU A 1 175 ? 4.578 -16.485 -17.378 1.00 58.03 175 GLU A O 1
ATOM 1357 N N . ASN A 1 176 ? 4.214 -18.629 -16.762 1.00 54.75 176 ASN A N 1
ATOM 1358 C CA . ASN A 1 176 ? 4.794 -18.643 -15.411 1.00 54.75 176 ASN A CA 1
ATOM 1359 C C . ASN A 1 176 ? 4.527 -17.412 -14.518 1.00 54.75 176 ASN A C 1
ATOM 1361 O O . ASN A 1 176 ? 5.336 -16.491 -14.393 1.00 54.75 176 ASN A O 1
ATOM 1365 N N . PHE A 1 177 ? 3.412 -17.462 -13.780 1.00 64.62 177 PHE A N 1
ATOM 1366 C CA . PHE A 1 177 ? 3.110 -16.531 -12.692 1.00 64.62 177 PHE A CA 1
ATOM 1367 C C . PHE A 1 177 ? 3.956 -16.891 -11.468 1.00 64.62 177 PHE A C 1
ATOM 1369 O O . PHE A 1 177 ? 3.599 -17.787 -10.710 1.00 64.62 177 PHE A O 1
ATOM 1376 N N . ASN A 1 178 ? 5.050 -16.165 -11.240 1.00 80.81 178 ASN A N 1
ATOM 1377 C CA . ASN A 1 178 ? 5.802 -16.229 -9.982 1.00 80.81 178 ASN A CA 1
ATOM 1378 C C . ASN A 1 178 ? 5.517 -14.982 -9.116 1.00 80.81 178 ASN A C 1
ATOM 1380 O O . ASN A 1 178 ? 6.428 -14.174 -8.892 1.00 80.81 178 ASN A O 1
ATOM 1384 N N . PRO A 1 179 ? 4.260 -14.763 -8.662 1.00 90.50 179 PRO A N 1
ATOM 1385 C CA . PRO A 1 179 ? 3.921 -13.619 -7.832 1.00 90.50 179 PRO A CA 1
ATOM 1386 C C . PRO A 1 179 ? 4.589 -13.737 -6.468 1.00 90.50 179 PRO A C 1
ATOM 1388 O O . PRO A 1 179 ? 4.465 -14.745 -5.774 1.00 90.50 179 PRO A O 1
ATOM 1391 N N . ASN A 1 180 ? 5.254 -12.669 -6.050 1.00 93.56 180 ASN A N 1
ATOM 1392 C CA . ASN A 1 180 ? 5.737 -12.531 -4.686 1.00 93.56 180 ASN A CA 1
ATOM 1393 C C . ASN A 1 180 ? 4.931 -11.438 -3.989 1.00 93.56 180 ASN A C 1
ATOM 1395 O O . ASN A 1 180 ? 4.964 -10.274 -4.391 1.00 93.56 180 ASN A O 1
ATOM 1399 N N . CYS A 1 181 ? 4.209 -11.839 -2.944 1.00 96.94 181 CYS A N 1
ATOM 1400 C CA . CYS A 1 181 ? 3.548 -10.932 -2.018 1.00 96.94 181 CYS A CA 1
ATOM 1401 C C . CYS A 1 181 ? 4.610 -10.218 -1.186 1.00 96.94 181 CYS A C 1
ATOM 1403 O O . CYS A 1 181 ? 5.304 -10.859 -0.391 1.00 96.94 181 CYS A O 1
ATOM 1405 N N . SER A 1 182 ? 4.723 -8.907 -1.369 1.00 97.44 182 SER A N 1
ATOM 1406 C CA . SER A 1 182 ? 5.799 -8.117 -0.785 1.00 97.44 182 SER A CA 1
ATOM 1407 C C . SER A 1 182 ? 5.269 -6.843 -0.151 1.00 97.44 182 SER A C 1
ATOM 1409 O O . SER A 1 182 ? 4.176 -6.368 -0.460 1.00 97.44 182 SER A O 1
ATOM 1411 N N . PHE A 1 183 ? 6.093 -6.257 0.705 1.00 97.69 183 PHE A N 1
ATOM 1412 C CA . PHE A 1 183 ? 5.855 -4.948 1.277 1.00 97.69 183 PHE A CA 1
ATOM 1413 C C . PHE A 1 183 ? 7.087 -4.048 1.184 1.00 97.69 183 PHE A C 1
ATOM 1415 O O . PHE A 1 183 ? 8.218 -4.538 1.138 1.00 97.69 183 PHE A O 1
ATOM 1422 N N . TRP A 1 184 ? 6.875 -2.734 1.171 1.00 97.62 184 TRP A N 1
ATOM 1423 C CA . TRP A 1 184 ? 7.956 -1.754 1.113 1.00 97.62 184 TRP A CA 1
ATOM 1424 C C . TRP A 1 184 ? 8.562 -1.536 2.503 1.00 97.62 184 TRP A C 1
ATOM 1426 O O . TRP A 1 184 ? 7.965 -0.894 3.370 1.00 97.62 184 TRP A O 1
ATOM 1436 N N . SER A 1 185 ? 9.756 -2.083 2.734 1.00 95.75 185 SER A N 1
ATOM 1437 C CA . SER A 1 185 ? 10.499 -1.900 3.980 1.00 95.75 185 SER A CA 1
ATOM 1438 C C . SER A 1 185 ? 11.456 -0.724 3.837 1.00 95.75 185 SER A C 1
ATOM 1440 O O . SER A 1 185 ? 12.513 -0.863 3.225 1.00 95.75 185 SER A O 1
ATOM 1442 N N . TYR A 1 186 ? 11.106 0.422 4.419 1.00 95.12 186 TYR A N 1
ATOM 1443 C CA . TYR A 1 186 ? 11.888 1.651 4.290 1.00 95.12 186 TYR A CA 1
ATOM 1444 C C . TYR A 1 186 ? 12.338 2.232 5.631 1.00 95.12 186 TYR A C 1
ATOM 1446 O O . TYR A 1 186 ? 11.774 1.957 6.691 1.00 95.12 186 TYR A O 1
ATOM 1454 N N . SER A 1 187 ? 13.386 3.047 5.564 1.00 94.06 187 SER A N 1
ATOM 1455 C CA . SER A 1 187 ? 13.910 3.850 6.663 1.00 94.06 187 SER A CA 1
ATOM 1456 C C . SER A 1 187 ? 13.315 5.253 6.592 1.00 94.06 187 SER A C 1
ATOM 1458 O O . SER A 1 187 ? 13.542 5.970 5.618 1.00 94.06 187 SER A O 1
ATOM 1460 N N . LYS A 1 188 ? 12.623 5.688 7.652 1.00 91.44 188 LYS A N 1
ATOM 1461 C CA . LYS A 1 188 ? 12.093 7.061 7.753 1.00 91.44 188 LYS A CA 1
ATOM 1462 C C . LYS A 1 188 ? 13.184 8.136 7.742 1.00 91.44 188 LYS A C 1
ATOM 1464 O O . LYS A 1 188 ? 12.928 9.269 7.367 1.00 91.44 188 LYS A O 1
ATOM 1469 N N . ARG A 1 189 ? 14.415 7.800 8.144 1.00 93.50 189 ARG A N 1
ATOM 1470 C CA . ARG A 1 189 ? 15.527 8.765 8.182 1.00 93.50 189 ARG A CA 1
ATOM 1471 C C . ARG A 1 189 ? 16.057 9.092 6.789 1.00 93.50 189 ARG A C 1
ATOM 1473 O O . ARG A 1 189 ? 16.442 10.225 6.532 1.00 93.50 189 ARG A O 1
ATOM 1480 N N . THR A 1 190 ? 16.146 8.085 5.929 1.00 95.38 190 THR A N 1
ATOM 1481 C CA . THR A 1 190 ? 16.748 8.216 4.593 1.00 95.38 190 THR A CA 1
ATOM 1482 C C . THR A 1 190 ? 15.702 8.283 3.490 1.00 95.38 190 THR A C 1
ATOM 1484 O O . THR A 1 190 ? 16.028 8.688 2.379 1.00 95.38 190 THR A O 1
ATOM 1487 N N . MET A 1 191 ? 14.461 7.889 3.793 1.00 96.06 191 MET A N 1
ATOM 1488 C CA . MET A 1 191 ? 13.380 7.687 2.829 1.00 96.06 191 MET A CA 1
ATOM 1489 C C . MET A 1 191 ? 13.798 6.744 1.701 1.00 96.06 191 MET A C 1
ATOM 1491 O O . MET A 1 191 ? 13.464 6.932 0.540 1.00 96.06 191 MET A O 1
ATOM 1495 N N . THR A 1 192 ? 14.555 5.709 2.059 1.00 94.81 192 THR A N 1
ATOM 1496 C CA . THR A 1 192 ? 14.989 4.647 1.152 1.00 94.81 192 THR A CA 1
ATOM 1497 C C . THR A 1 192 ? 14.603 3.289 1.717 1.00 94.81 192 THR A C 1
ATOM 1499 O O . THR A 1 192 ? 14.461 3.135 2.933 1.00 94.81 192 THR A O 1
ATOM 1502 N N . GLY A 1 193 ? 14.420 2.299 0.847 1.00 94.75 193 GLY A N 1
ATOM 1503 C CA . GLY A 1 193 ? 13.924 0.987 1.239 1.00 94.75 193 GLY A CA 1
ATOM 1504 C C . GLY A 1 193 ? 14.118 -0.079 0.172 1.00 94.75 193 GLY A C 1
ATOM 1505 O O . GLY A 1 193 ? 14.797 0.146 -0.828 1.00 94.75 193 GLY A O 1
ATOM 1506 N N . TYR A 1 194 ? 13.524 -1.240 0.424 1.00 96.56 194 TYR A N 1
ATOM 1507 C CA . TYR A 1 194 ? 13.497 -2.383 -0.483 1.00 96.56 194 TYR A CA 1
ATOM 1508 C C . TYR A 1 194 ? 12.197 -3.175 -0.298 1.00 96.56 194 TYR A C 1
ATOM 1510 O O . TYR A 1 194 ? 11.554 -3.122 0.758 1.00 96.56 194 TYR A O 1
ATOM 1518 N N . TRP A 1 195 ? 11.816 -3.947 -1.314 1.00 97.62 195 TRP A N 1
ATOM 1519 C CA . TRP A 1 195 ? 10.681 -4.862 -1.225 1.00 97.62 195 TRP A CA 1
ATOM 1520 C C . TRP A 1 195 ? 11.052 -6.119 -0.437 1.00 97.62 195 TRP A C 1
ATOM 1522 O O . TRP A 1 195 ? 11.983 -6.838 -0.797 1.00 97.62 195 TRP A O 1
ATOM 1532 N N . SER A 1 196 ? 10.301 -6.415 0.621 1.00 96.38 196 SER A N 1
ATOM 1533 C CA . SER A 1 196 ? 10.497 -7.611 1.436 1.00 96.38 196 SER A CA 1
ATOM 1534 C C . SER A 1 196 ? 9.283 -8.528 1.394 1.00 96.38 196 SER A C 1
ATOM 1536 O O . SER A 1 196 ? 8.151 -8.062 1.471 1.00 96.38 196 SER A O 1
ATOM 1538 N N . THR A 1 197 ? 9.503 -9.840 1.323 1.00 96.06 197 THR A N 1
ATOM 1539 C CA . THR A 1 197 ? 8.442 -10.856 1.443 1.00 96.06 197 THR A CA 1
ATOM 1540 C C . THR A 1 197 ? 8.230 -11.326 2.889 1.00 96.06 197 THR A C 1
ATOM 1542 O O . THR A 1 197 ? 7.416 -12.213 3.148 1.00 96.06 197 THR A O 1
ATOM 1545 N N . GLN A 1 198 ? 8.979 -10.784 3.859 1.00 95.44 198 GLN A N 1
ATOM 1546 C CA . GLN A 1 198 ? 8.934 -11.250 5.246 1.00 95.44 198 GLN A CA 1
ATOM 1547 C C . GLN A 1 198 ? 7.541 -11.054 5.862 1.00 95.44 198 GLN A C 1
ATOM 1549 O O . GLN A 1 198 ? 6.984 -9.957 5.848 1.00 95.44 198 GLN A O 1
ATOM 1554 N N . GLY A 1 199 ? 6.988 -12.122 6.441 1.00 95.12 199 GLY A N 1
ATOM 1555 C CA . GLY A 1 199 ? 5.660 -12.084 7.059 1.00 95.12 199 GLY A CA 1
ATOM 1556 C C . GLY A 1 199 ? 4.498 -12.077 6.062 1.00 95.12 199 GLY A C 1
ATOM 1557 O O . GLY A 1 199 ? 3.350 -12.049 6.493 1.00 95.12 199 GLY A O 1
ATOM 1558 N N . CYS A 1 200 ? 4.779 -12.144 4.756 1.00 97.12 200 CYS A N 1
ATOM 1559 C CA . CYS A 1 200 ? 3.788 -12.218 3.691 1.00 97.12 200 CYS A CA 1
ATOM 1560 C C . CYS A 1 200 ? 3.781 -13.602 3.032 1.00 97.12 200 CYS A C 1
ATOM 1562 O O . CYS A 1 200 ? 4.822 -14.227 2.829 1.00 97.12 200 CYS A O 1
ATOM 1564 N N . ARG A 1 201 ? 2.589 -14.080 2.674 1.00 96.31 201 ARG A N 1
ATOM 1565 C CA . ARG A 1 201 ? 2.363 -15.355 1.986 1.00 96.31 201 ARG A CA 1
ATOM 1566 C C . ARG A 1 201 ? 1.418 -15.178 0.806 1.00 96.31 201 ARG A C 1
ATOM 1568 O O . ARG A 1 201 ? 0.443 -14.428 0.883 1.00 96.31 201 ARG A O 1
ATOM 1575 N N . LEU A 1 202 ? 1.702 -15.914 -0.262 1.00 95.62 202 LEU A N 1
ATOM 1576 C CA . LEU A 1 202 ? 0.792 -16.093 -1.385 1.00 95.62 202 LEU A CA 1
ATOM 1577 C C . LEU A 1 202 ? -0.357 -17.009 -0.956 1.00 95.62 202 LEU A C 1
ATOM 1579 O O . LEU A 1 202 ? -0.104 -18.098 -0.446 1.00 95.62 202 LEU A O 1
ATOM 1583 N N . LEU A 1 203 ? -1.602 -16.568 -1.149 1.00 96.31 203 LEU A N 1
ATOM 1584 C CA . LEU A 1 203 ? -2.784 -17.402 -0.914 1.00 96.31 203 LEU A CA 1
ATOM 1585 C C . LEU A 1 203 ? -3.277 -18.036 -2.213 1.00 96.31 203 LEU A C 1
ATOM 1587 O O . LEU A 1 203 ? -3.447 -19.248 -2.287 1.00 96.31 203 LEU A O 1
ATOM 1591 N N . THR A 1 204 ? -3.503 -17.218 -3.240 1.00 94.69 204 THR A N 1
ATOM 1592 C CA . THR A 1 204 ? -3.928 -17.683 -4.563 1.00 94.69 204 THR A CA 1
ATOM 1593 C C . THR A 1 204 ? -3.485 -16.700 -5.640 1.00 94.69 204 THR A C 1
ATOM 1595 O O . THR A 1 204 ? -3.263 -15.519 -5.369 1.00 94.69 204 THR A O 1
ATOM 1598 N N . THR A 1 205 ? -3.343 -17.181 -6.869 1.00 92.81 205 THR A N 1
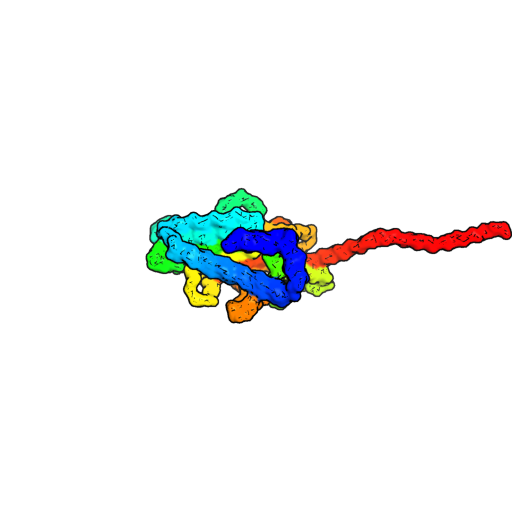ATOM 1599 C CA . THR A 1 205 ? -3.054 -16.350 -8.034 1.00 92.81 205 THR A CA 1
ATOM 1600 C C . THR A 1 205 ? -3.738 -16.921 -9.266 1.00 92.81 205 THR A C 1
ATOM 1602 O O . THR A 1 205 ? -3.882 -18.134 -9.419 1.00 92.81 205 THR A O 1
ATOM 1605 N N . ASN A 1 206 ? -4.176 -16.034 -10.148 1.00 90.06 206 ASN A N 1
ATOM 1606 C CA . ASN A 1 206 ? -4.627 -16.358 -11.491 1.00 90.06 206 ASN A CA 1
ATOM 1607 C C . ASN A 1 206 ? -4.003 -15.363 -12.483 1.00 90.06 206 ASN A C 1
ATOM 1609 O O . ASN A 1 206 ? -3.212 -14.508 -12.100 1.00 90.06 206 ASN A O 1
ATOM 1613 N N . LYS A 1 207 ? -4.379 -15.423 -13.765 1.00 88.12 207 LYS A N 1
ATOM 1614 C CA . LYS A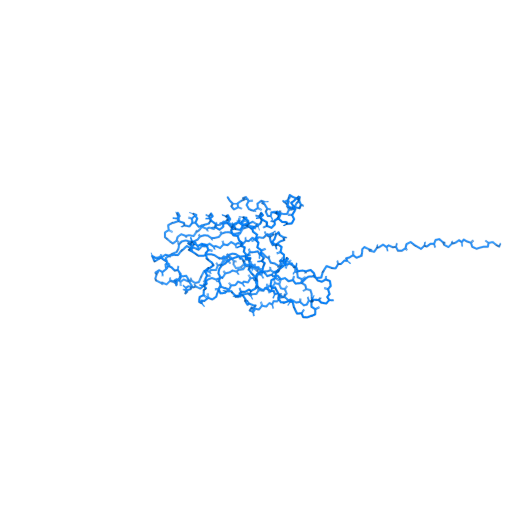 1 207 ? -3.780 -14.563 -14.805 1.00 88.12 207 LYS A CA 1
ATOM 1615 C C . LYS A 1 207 ? -3.884 -13.058 -14.523 1.00 88.12 207 LYS A C 1
ATOM 1617 O O . LYS A 1 207 ? -3.061 -12.273 -14.987 1.00 88.12 207 LYS A O 1
ATOM 1622 N N . THR A 1 208 ? -4.904 -12.656 -13.775 1.00 90.88 208 THR A N 1
ATOM 1623 C CA . THR A 1 208 ? -5.317 -11.259 -13.612 1.00 90.88 208 THR A CA 1
ATOM 1624 C C . THR A 1 208 ? -5.194 -10.740 -12.187 1.00 90.88 208 THR A C 1
ATOM 1626 O O . THR A 1 208 ? -5.134 -9.528 -12.015 1.00 90.88 208 THR A O 1
ATOM 1629 N N . HIS A 1 209 ? -5.184 -11.619 -11.184 1.00 93.88 209 HIS A N 1
ATOM 1630 C CA . HIS A 1 209 ? -5.221 -11.240 -9.779 1.00 93.88 209 HIS A CA 1
ATOM 1631 C C . HIS A 1 209 ? -4.353 -12.153 -8.927 1.00 93.88 209 HIS A C 1
ATOM 1633 O O . HIS A 1 209 ? -4.255 -13.356 -9.169 1.00 93.88 209 HIS A O 1
ATOM 1639 N N . THR A 1 210 ? -3.800 -11.571 -7.870 1.00 95.50 210 THR A N 1
ATOM 1640 C CA . THR A 1 210 ? -3.092 -12.292 -6.817 1.00 95.50 210 THR A CA 1
ATOM 1641 C C . THR A 1 210 ? -3.654 -11.885 -5.468 1.00 95.50 210 THR A C 1
ATOM 1643 O O . THR A 1 210 ? -3.805 -10.694 -5.195 1.00 95.50 210 THR A O 1
ATOM 1646 N N . THR A 1 211 ? -3.923 -12.875 -4.622 1.00 97.44 211 THR A N 1
ATOM 1647 C CA . THR A 1 211 ? -4.340 -12.690 -3.235 1.00 97.44 211 THR A CA 1
ATOM 1648 C C . THR A 1 211 ? -3.203 -13.070 -2.295 1.00 97.44 211 THR A C 1
ATOM 1650 O O . THR A 1 211 ? -2.621 -14.155 -2.387 1.00 97.44 211 THR A O 1
ATOM 1653 N N . CYS A 1 212 ? -2.926 -12.177 -1.358 1.00 98.25 212 CYS A N 1
ATOM 1654 C CA . CYS A 1 212 ? -1.845 -12.250 -0.395 1.00 98.25 212 CYS A CA 1
ATOM 1655 C C . CYS A 1 212 ? -2.382 -12.135 1.030 1.00 98.25 212 CYS A C 1
ATOM 1657 O O . CYS A 1 212 ? -3.442 -11.560 1.274 1.00 98.25 212 CYS A O 1
ATOM 1659 N N . SER A 1 213 ? -1.608 -12.652 1.978 1.00 98.00 213 SER A N 1
ATOM 1660 C CA . SER A 1 213 ? -1.847 -12.491 3.409 1.00 98.00 213 SER A CA 1
ATOM 1661 C C . SER A 1 213 ? -0.550 -12.071 4.090 1.00 98.00 213 SER A C 1
ATOM 1663 O O . SER A 1 213 ? 0.473 -12.716 3.874 1.00 98.00 213 SER A O 1
ATOM 1665 N N . CYS A 1 214 ? -0.578 -11.006 4.892 1.00 97.62 214 CYS A N 1
ATOM 1666 C CA . CYS A 1 214 ? 0.590 -10.517 5.629 1.00 97.62 214 CYS A CA 1
ATOM 1667 C C . CYS A 1 214 ? 0.264 -10.337 7.115 1.00 97.62 214 CYS A C 1
ATOM 1669 O O . CYS A 1 214 ? -0.834 -9.923 7.474 1.00 97.62 214 CYS A O 1
ATOM 1671 N N . ASN A 1 215 ? 1.210 -10.650 7.997 1.00 95.88 215 ASN A N 1
ATOM 1672 C CA . ASN A 1 215 ? 1.022 -10.552 9.451 1.00 95.88 215 ASN A CA 1
ATOM 1673 C C . ASN A 1 215 ? 1.424 -9.188 10.034 1.00 95.88 215 ASN A C 1
ATOM 1675 O O . ASN A 1 215 ? 1.654 -9.074 11.236 1.00 95.88 215 ASN A O 1
ATOM 1679 N N . HIS A 1 216 ? 1.552 -8.165 9.197 1.00 94.88 216 HIS A N 1
ATOM 1680 C CA . HIS A 1 216 ? 1.831 -6.795 9.610 1.00 94.88 216 HIS A CA 1
ATOM 1681 C C . HIS A 1 216 ? 1.134 -5.807 8.678 1.00 94.88 216 HIS A C 1
ATOM 1683 O O . HIS A 1 216 ? 0.580 -6.223 7.663 1.00 94.88 216 HIS A O 1
ATOM 1689 N N . LEU A 1 217 ? 1.131 -4.527 9.048 1.00 94.00 217 LEU A N 1
ATOM 1690 C CA . LEU A 1 217 ? 0.534 -3.417 8.301 1.00 94.00 217 LEU A CA 1
ATOM 1691 C C . LEU A 1 217 ? 1.602 -2.455 7.778 1.00 94.00 217 LEU A C 1
ATOM 1693 O O . LEU A 1 217 ? 2.524 -2.092 8.512 1.00 94.00 217 LEU A O 1
ATOM 1697 N N . THR A 1 218 ? 1.494 -2.087 6.499 1.00 93.94 218 THR A N 1
ATOM 1698 C CA . THR A 1 218 ? 2.475 -1.286 5.747 1.00 93.94 218 THR A CA 1
ATOM 1699 C C . THR A 1 218 ? 1.942 -1.014 4.322 1.00 93.94 218 THR A C 1
ATOM 1701 O O . THR A 1 218 ? 0.731 -0.992 4.106 1.00 93.94 218 THR A O 1
ATOM 1704 N N . ASN A 1 219 ? 2.839 -0.821 3.349 1.00 97.50 219 ASN A N 1
ATOM 1705 C CA . ASN A 1 219 ? 2.575 -0.633 1.926 1.00 97.50 219 ASN A CA 1
ATOM 1706 C C . ASN A 1 219 ? 2.889 -1.933 1.171 1.00 97.50 219 ASN A C 1
ATOM 1708 O O . ASN A 1 219 ? 4.041 -2.371 1.160 1.00 97.50 219 ASN A O 1
ATOM 1712 N N . PHE A 1 220 ? 1.894 -2.542 0.535 1.00 98.44 220 PHE A N 1
ATOM 1713 C CA . PHE A 1 220 ? 1.995 -3.840 -0.130 1.00 98.44 220 PHE A CA 1
ATOM 1714 C C . PHE A 1 220 ? 1.945 -3.730 -1.648 1.00 98.44 220 PHE A C 1
ATOM 1716 O O . PHE A 1 220 ? 1.284 -2.853 -2.203 1.00 98.44 220 PHE A O 1
ATOM 1723 N N . ALA A 1 221 ? 2.596 -4.675 -2.320 1.00 98.19 221 ALA A N 1
ATOM 1724 C CA . ALA A 1 221 ? 2.455 -4.893 -3.752 1.00 98.19 221 ALA A CA 1
ATOM 1725 C C . ALA A 1 221 ? 2.792 -6.346 -4.116 1.00 98.19 221 ALA A C 1
ATOM 1727 O O . ALA A 1 221 ? 3.342 -7.106 -3.312 1.00 98.19 221 ALA A O 1
ATOM 1728 N N . VAL A 1 222 ? 2.481 -6.728 -5.353 1.00 96.38 222 VAL A N 1
A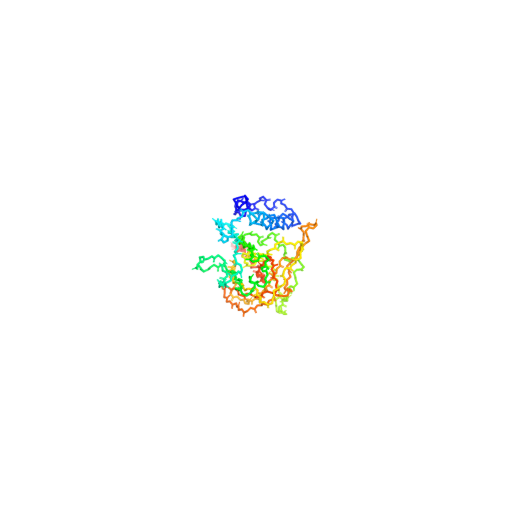TOM 1729 C CA . VAL A 1 222 ? 2.886 -8.011 -5.929 1.00 96.38 222 VAL A CA 1
ATOM 1730 C C . VAL A 1 222 ? 3.982 -7.775 -6.955 1.00 96.38 222 VAL A C 1
ATOM 1732 O O . VAL A 1 222 ? 3.787 -7.077 -7.952 1.00 96.38 222 VAL A O 1
ATOM 1735 N N . LEU A 1 223 ? 5.143 -8.379 -6.712 1.00 94.25 223 LEU A N 1
ATOM 1736 C CA . LEU A 1 223 ? 6.259 -8.359 -7.651 1.00 94.25 223 LEU A CA 1
ATOM 1737 C C . LEU A 1 223 ? 6.223 -9.616 -8.517 1.00 94.25 223 LEU A C 1
ATOM 1739 O O . LEU A 1 223 ? 5.898 -10.703 -8.034 1.00 94.25 223 LEU A O 1
ATOM 1743 N N . MET A 1 224 ? 6.578 -9.472 -9.790 1.00 90.25 224 MET A N 1
ATOM 1744 C CA . MET A 1 224 ? 6.650 -10.582 -10.741 1.00 90.25 224 MET A CA 1
ATOM 1745 C C . MET A 1 224 ? 7.886 -10.469 -11.621 1.00 90.25 224 MET A C 1
ATOM 1747 O O . MET A 1 224 ? 8.314 -9.369 -11.970 1.00 90.25 224 MET A O 1
ATOM 1751 N N . ALA A 1 225 ? 8.426 -11.624 -12.004 1.00 81.62 225 ALA A N 1
ATOM 1752 C CA . ALA A 1 225 ? 9.373 -11.714 -13.103 1.00 81.62 225 ALA A CA 1
ATOM 1753 C C . ALA A 1 225 ? 8.639 -11.447 -14.426 1.00 81.62 225 ALA A C 1
ATOM 1755 O O . ALA A 1 225 ? 7.536 -11.945 -14.646 1.00 81.62 225 ALA A O 1
ATOM 1756 N N . HIS A 1 226 ? 9.249 -10.657 -15.298 1.00 72.25 226 HIS A N 1
ATOM 1757 C CA . HIS A 1 226 ? 8.723 -10.282 -16.599 1.00 72.25 226 HIS A CA 1
ATOM 1758 C C . HIS A 1 226 ? 9.827 -10.451 -17.647 1.00 72.25 226 HIS A C 1
ATOM 1760 O O . HIS A 1 226 ? 10.935 -9.941 -17.481 1.00 72.25 226 HIS A O 1
ATOM 1766 N N . VAL A 1 227 ? 9.535 -11.150 -18.746 1.00 64.38 227 VAL A N 1
ATOM 1767 C CA . VAL A 1 227 ? 10.444 -11.200 -19.900 1.00 64.38 227 VAL A CA 1
ATOM 1768 C C . VAL A 1 227 ? 10.293 -9.901 -20.674 1.00 64.38 227 VAL A C 1
ATOM 1770 O O . VAL A 1 227 ? 9.221 -9.604 -21.202 1.00 64.38 227 VAL A O 1
ATOM 1773 N N . GLU A 1 228 ? 11.357 -9.112 -20.786 1.00 54.66 228 GLU A N 1
ATOM 1774 C CA . GLU A 1 228 ? 11.393 -8.105 -21.841 1.00 54.66 228 GLU A CA 1
ATOM 1775 C C . GLU A 1 228 ? 11.507 -8.817 -23.188 1.00 54.66 228 GLU A C 1
ATOM 1777 O O . GLU A 1 228 ? 12.584 -9.255 -23.598 1.00 54.66 228 GLU A O 1
ATOM 1782 N N . VAL A 1 229 ? 10.389 -8.945 -23.902 1.00 48.97 229 VAL A N 1
ATOM 1783 C CA . VAL A 1 229 ? 10.441 -9.319 -25.312 1.00 48.97 229 VAL A CA 1
ATOM 1784 C C . VAL A 1 229 ? 11.095 -8.149 -26.040 1.00 48.97 229 VAL A C 1
ATOM 1786 O O . VAL A 1 229 ? 10.442 -7.152 -26.346 1.00 48.97 229 VAL A O 1
ATOM 1789 N N . LYS A 1 230 ? 12.401 -8.252 -26.316 1.00 38.62 230 LYS A N 1
ATOM 1790 C CA . LYS A 1 230 ? 13.055 -7.396 -27.309 1.00 38.62 230 LYS A CA 1
ATOM 1791 C C . LYS A 1 230 ? 12.367 -7.670 -28.641 1.00 38.62 230 LYS A C 1
ATOM 1793 O O . LYS A 1 230 ? 12.713 -8.618 -29.344 1.00 38.62 230 LYS A O 1
ATOM 1798 N N . THR A 1 231 ? 11.374 -6.859 -28.989 1.00 35.94 231 THR A N 1
ATOM 1799 C CA . THR A 1 231 ? 10.847 -6.818 -30.347 1.00 35.94 231 THR A CA 1
ATOM 1800 C C . THR A 1 231 ? 11.983 -6.322 -31.228 1.00 35.94 231 THR A C 1
ATOM 1802 O O . THR A 1 231 ? 12.241 -5.122 -31.318 1.00 35.94 231 THR A O 1
ATOM 1805 N N . TRP A 1 232 ? 12.721 -7.251 -31.834 1.00 36.72 232 TRP A N 1
ATOM 1806 C CA . TRP A 1 232 ? 13.549 -6.928 -32.977 1.00 36.72 232 TRP A CA 1
ATOM 1807 C C . TRP A 1 232 ? 12.593 -6.324 -34.004 1.00 36.72 232 TRP A C 1
ATOM 1809 O O . TRP A 1 232 ? 11.673 -6.981 -34.497 1.00 36.72 232 TRP A O 1
ATOM 1819 N N . TYR A 1 233 ? 12.744 -5.033 -34.278 1.00 35.91 233 TYR A N 1
ATOM 1820 C CA . TYR A 1 233 ? 12.171 -4.487 -35.490 1.00 35.91 233 TYR A CA 1
ATOM 1821 C C . TYR A 1 233 ? 12.668 -5.374 -36.629 1.00 35.91 233 TYR A C 1
ATOM 1823 O O . TYR A 1 233 ? 13.874 -5.595 -36.772 1.00 35.91 233 TYR A O 1
ATOM 1831 N N . ARG A 1 234 ? 11.728 -5.914 -37.408 1.00 39.19 234 ARG A N 1
ATOM 1832 C CA . ARG A 1 234 ? 11.990 -6.445 -38.742 1.00 39.19 234 ARG A CA 1
ATOM 1833 C C . ARG A 1 234 ? 12.700 -5.358 -39.544 1.00 39.19 234 ARG A C 1
ATOM 1835 O O . ARG A 1 234 ? 12.047 -4.568 -40.211 1.00 39.19 234 ARG A O 1
ATOM 1842 N N . TYR A 1 235 ? 14.025 -5.319 -39.485 1.00 32.22 235 TYR A N 1
ATOM 1843 C CA . TYR A 1 235 ? 14.815 -4.746 -40.559 1.00 32.22 235 TYR A CA 1
ATOM 1844 C C . TYR A 1 235 ? 14.662 -5.702 -41.744 1.00 32.22 235 TYR A C 1
ATOM 1846 O O . TYR A 1 235 ? 15.026 -6.879 -41.619 1.00 32.22 235 TYR A O 1
ATOM 1854 N N . PRO A 1 236 ? 14.094 -5.267 -42.881 1.00 40.25 236 PRO A N 1
ATOM 1855 C CA . PRO A 1 236 ? 14.214 -6.038 -44.102 1.00 40.25 236 PRO A CA 1
ATOM 1856 C C . PRO A 1 236 ? 15.711 -6.139 -44.393 1.00 40.25 236 PRO A C 1
ATOM 1858 O O . PRO A 1 236 ? 16.393 -5.121 -44.476 1.00 40.25 236 PRO A O 1
ATOM 1861 N N . LYS A 1 237 ? 16.245 -7.357 -44.518 1.00 41.34 237 LYS A N 1
ATOM 1862 C CA . LYS A 1 237 ? 17.555 -7.529 -45.147 1.00 41.34 237 LYS A CA 1
ATOM 1863 C C . LYS A 1 237 ? 17.428 -6.994 -46.572 1.00 41.34 237 LYS A C 1
ATOM 1865 O O . LYS A 1 237 ? 16.803 -7.648 -47.408 1.00 41.34 237 LYS A O 1
ATOM 1870 N N . GLU A 1 238 ? 17.992 -5.822 -46.842 1.00 43.41 238 GLU A N 1
ATOM 1871 C CA . GLU A 1 238 ? 18.296 -5.419 -48.210 1.00 43.41 238 GLU A CA 1
ATOM 1872 C C . GLU A 1 238 ? 19.175 -6.515 -48.823 1.00 43.41 238 GLU A C 1
ATOM 1874 O O . GLU A 1 238 ? 20.211 -6.899 -48.272 1.00 43.41 238 GLU A O 1
ATOM 1879 N N . ARG A 1 239 ? 18.706 -7.103 -49.927 1.00 43.03 239 ARG A N 1
ATOM 1880 C CA . ARG A 1 239 ? 19.511 -8.033 -50.721 1.00 43.03 239 ARG A CA 1
ATOM 1881 C C . ARG A 1 239 ? 20.611 -7.209 -51.396 1.00 43.03 239 ARG A C 1
ATOM 1883 O O . ARG A 1 239 ? 20.267 -6.215 -52.033 1.00 43.03 239 ARG A O 1
ATOM 1890 N N . PRO A 1 240 ? 21.894 -7.599 -51.328 1.00 44.12 240 PRO A N 1
ATOM 1891 C CA . PRO A 1 240 ? 22.912 -6.953 -52.141 1.00 44.12 240 PRO A CA 1
ATOM 1892 C C . PRO A 1 240 ? 22.578 -7.166 -53.622 1.00 44.12 240 PRO A C 1
ATOM 1894 O O . PRO A 1 240 ? 22.241 -8.282 -54.025 1.00 44.12 240 PRO A O 1
ATOM 1897 N N . ASN A 1 241 ? 22.652 -6.085 -54.399 1.00 42.91 241 ASN A N 1
ATOM 1898 C CA . ASN A 1 241 ? 22.498 -6.060 -55.851 1.00 42.91 241 ASN A CA 1
ATOM 1899 C C . ASN A 1 241 ? 23.219 -7.239 -56.519 1.00 42.91 241 ASN A C 1
ATOM 1901 O O . ASN A 1 241 ? 24.436 -7.379 -56.405 1.00 42.91 241 ASN A O 1
ATOM 1905 N N . ALA A 1 242 ? 22.468 -8.047 -57.267 1.00 45.06 242 ALA A N 1
ATOM 1906 C CA . ALA A 1 242 ? 23.044 -8.921 -58.274 1.00 45.06 242 ALA A CA 1
ATOM 1907 C C . ALA A 1 242 ? 23.445 -8.055 -59.475 1.00 45.06 242 ALA A C 1
ATOM 1909 O O . ALA A 1 242 ? 22.595 -7.429 -60.109 1.00 45.06 242 ALA A O 1
ATOM 1910 N N . SER A 1 243 ? 24.743 -7.995 -59.762 1.00 50.00 243 SER A N 1
ATOM 1911 C CA . SER A 1 243 ? 25.275 -7.418 -60.996 1.00 50.00 243 SER A CA 1
ATOM 1912 C C . SER A 1 243 ? 24.724 -8.176 -62.213 1.00 50.00 243 SER A C 1
ATOM 1914 O O . SER A 1 243 ? 24.633 -9.406 -62.159 1.00 50.00 243 SER A O 1
ATOM 1916 N N . PRO A 1 244 ? 24.379 -7.495 -63.319 1.00 48.78 244 PRO A N 1
ATOM 1917 C CA . PRO A 1 244 ? 23.927 -8.169 -64.524 1.00 48.78 244 PRO A CA 1
ATOM 1918 C C . PRO A 1 244 ? 25.112 -8.847 -65.218 1.00 48.78 244 PRO A C 1
ATOM 1920 O O . PRO A 1 244 ? 26.168 -8.250 -65.427 1.00 48.78 244 PRO A O 1
ATOM 1923 N N . VAL A 1 245 ? 24.920 -10.118 -65.549 1.00 48.94 245 VAL A N 1
ATOM 1924 C CA . VAL A 1 245 ? 25.834 -10.926 -66.355 1.00 48.94 245 VAL A CA 1
ATOM 1925 C C . VAL A 1 245 ? 25.408 -10.816 -67.826 1.00 48.94 245 VAL A C 1
ATOM 1927 O O . VAL A 1 245 ? 24.219 -10.937 -68.119 1.00 48.94 245 VAL A O 1
ATOM 1930 N N . THR A 1 246 ? 26.408 -10.687 -68.713 1.00 39.16 246 THR A N 1
ATOM 1931 C CA . THR A 1 246 ? 26.435 -10.949 -70.182 1.00 39.16 246 THR A CA 1
ATOM 1932 C C . THR A 1 246 ? 25.843 -9.874 -71.112 1.00 39.16 246 THR A C 1
ATOM 1934 O O . THR A 1 246 ? 25.085 -9.025 -70.640 1.00 39.16 246 THR A O 1
ATOM 1937 N N . PRO A 1 247 ? 26.227 -9.820 -72.411 1.00 59.88 247 PRO A N 1
ATOM 1938 C CA . PRO A 1 247 ? 26.572 -10.927 -73.332 1.00 59.88 247 PRO A CA 1
ATOM 1939 C C . PRO A 1 247 ? 27.995 -11.479 -73.225 1.00 59.88 247 PRO A C 1
ATOM 1941 O O . PRO A 1 247 ? 28.940 -10.661 -73.199 1.00 59.88 247 PRO A O 1
#

pLDDT: mean 86.11, std 17.11, range [32.22, 98.44]

Nearest PDB structures (foldseek):
  8vti-assembly1_A  TM=9.633E-01  e=1.046E-33  Homo sapiens
  4dlq-assembly1_A  TM=9.174E-01  e=5.013E-26  Rattus norvegicus
  4dlo-assembly1_A  TM=8.151E-01  e=1.659E-15  Homo sapiens
  8ikj-assembly1_R  TM=6.959E-01  e=3.171E-13  Homo sapiens
  5kvm-assembly1_A  TM=5.921E-01  e=2.623E-08  Mus musculus

InterPro domains:
  IPR000203 GPS motif [PF01825] (179-223)
  IPR000203 GPS motif [SM00303] (177-229)
  IPR032471 AGRL2-4 , GAIN subdomain A [PF16489] (1-44)
  IPR046338 GAIN domain superfamily [G3DSA:2.60.220.50] (22-217)
  IPR057244 GAIN, subdomain B [PS50221] (51-230)

Secondary structure (DSSP, 8-state):
-HHHHHHHTSGGGHHHHHTS-HHHHHHHHHHHHHHHHHHHHHHHHTSPTT-EEEEE-SSEEEEEEEEE-SS--PPEEES-S-SSS-EEEE-HHHHHHT-BTTEEEEEEEEESS-GGGS--TT------TTGGGS-EEEEE-S-EEEEEES--TT-PEEEEEEEEEEEE-SS--SS----EEEEEEEETTTTEEEEE-TTEEEEEE-SSEEEEEEEEESEEEEEEEEE----------PPP--PPP--

Solvent-accessible surface area (backbone atoms only — not comparable to full-atom values): 13897 Å² total; per-residue (Å²): 106,69,68,58,53,26,57,63,38,34,81,85,34,48,61,67,51,65,75,41,53,73,69,52,31,26,28,51,49,42,44,49,55,52,51,52,54,54,51,40,49,60,50,31,75,72,48,56,89,60,38,74,50,77,50,80,56,97,26,30,35,40,39,32,28,18,34,60,39,65,80,91,61,69,63,49,57,40,65,76,72,92,61,98,56,54,37,38,37,44,51,32,64,48,48,43,73,66,30,56,97,56,25,36,38,39,39,37,39,38,31,37,75,52,28,84,34,55,56,61,65,83,37,62,67,84,70,57,79,72,59,74,73,49,83,50,45,69,42,56,33,23,49,35,42,30,41,48,63,64,93,64,81,99,60,74,50,71,41,93,63,52,38,39,35,36,38,34,45,74,68,72,66,98,67,77,88,60,70,37,35,28,30,64,51,62,40,87,90,74,26,45,66,29,34,33,34,82,67,36,38,74,72,49,72,57,75,53,38,40,31,30,36,22,36,51,44,52,44,31,37,36,33,29,67,40,72,72,77,78,76,72,74,85,70,78,79,78,75,80,82,80,78,88,79,81,136

Organism: Pteropus vampyrus (NCBI:txid132908)

Mean predicted aligned error: 8.14 Å

Foldseek 3Di:
DQVVLLVCQDPVVVVVLVVDDLLVLLLVLLCVQVVVVVVLVVVLVVDDEFDWDWDDDPFKTKIKGKYFLPDDDAKDKPPPDPDPFKMKIDGNVQQNVQDDPRIKIKMKMWGHNSFQSNDQPPEPADDDPVLVVDQWDKGQFFIKIFIDMDDDDDDWAFAPFWMKMKHWGNDFDPDDWPKQKWFWDDDPVRSHTHTYSPQKDWDDDDRTMTMMTGRTGHIITIMTIDDPPPPPPPPPPDDPDDDDDDD

Radius of gyration: 22.09 Å; Cα contacts (8 Å, |Δi|>4): 477; chains: 1; bounding box: 47×38×98 Å